Protein AF-0000000084809218 (afdb_homodimer)

Solvent-accessible surface area (backbone atoms only — not comparable to full-atom values): 10739 Å² total; per-residue (Å²): 129,81,75,73,82,66,78,48,69,67,50,50,50,51,52,52,50,46,53,54,52,43,60,71,18,55,99,33,77,37,19,17,34,39,38,36,34,33,36,41,45,82,44,84,82,71,54,72,70,50,70,44,69,46,79,43,73,37,47,24,64,70,43,37,28,52,43,48,13,48,44,54,63,33,83,86,39,23,64,50,48,53,52,10,48,53,51,30,50,51,53,51,51,51,51,55,59,65,74,92,130,78,75,72,80,66,78,49,70,67,52,49,50,51,52,52,50,46,52,52,51,43,60,72,17,56,99,32,79,38,19,17,34,38,39,36,32,33,37,41,46,81,44,84,82,72,53,73,72,50,70,45,69,48,80,42,75,37,48,26,65,68,44,36,29,51,43,49,13,48,43,52,62,33,83,85,39,24,63,50,49,54,53,11,50,52,50,28,50,51,52,52,51,52,52,54,59,65,76,94

Foldseek 3Di:
DPPPLDDDPVLVVQVVVLVVQQVVQPPPQQDKDWDKDWDWDDDVVPDDTPIDIDIHIHHHPVNSVVVVVCLCVDPVRVVVVVVVVVVVVVVVVVVVVVVD/DPPPLDDDPVLVVQVVVLVVQQVVQPPPQQDKDWDKDWDWDDDVVPDDTPIDIDIHIHHHPVNSVVVVVCLCVDPVRVVVVVVVVVVVVVVVVVVVVVVD

pLDDT: mean 88.84, std 15.71, range [30.34, 98.88]

Radius of gyration: 18.25 Å; Cα contacts (8 Å, |Δi|>4): 299; chains: 2; bounding box: 41×56×57 Å

Organism: NCBI:txid717959

Secondary structure (DSSP, 8-state):
-----PPPHHHHHHHHHHHHHHHHHTT-TTEEEEEEEEEEE--TTS---EEEEEEEEEE-HHHHHHHHHHHHHSTTTHHHHHHHHHHHHHHHHHHHHH--/-----PPPHHHHHHHHHHHHHHHHHTT-TTEEEEEEEEEEE--TTS---EEEEEEEEEE-HHHHHHHHHHHHHSTTTHHHHHHHHHHHHHHHHHHHHH--

Nearest PDB structures (foldseek):
  3g2q-assembly1_A  TM=4.627E-01  e=3.038E+00  Amycolatopsis orientalis
  3g2o-assembly1_A  TM=4.558E-01  e=5.106E+00  Amycolatopsis orientalis
  9c0j-assembly1_A  TM=3.146E-01  e=2.668E+00  Klebsiella pneumoniae
  3g2q-assembly1_A  TM=4.634E-01  e=3.038E+00  Amycolatopsis orientalis
  3g2o-assembly1_A  TM=4.565E-01  e=5.106E+00  Amycolatopsis orientalis

Sequence (200 aa):
MNENKEKREFAQQLEQIAETLTQAVKDNEGRAFILIGTDVKDNKDGESENVQGVIAVGGNGGQVIKGLANFFTEKQTAPLAAEAMELATLKKLSRLLENEMNENKEKREFAQQLEQIAETLTQAVKDNEGRAFILIGTDVKDNKDGESENVQGVIAVGGNGGQVIKGLANFFTEKQTAPLAAEAMELATLKKLSRLLENE

Structure (mmCIF, N/CA/C/O backbone):
data_AF-0000000084809218-model_v1
#
loop_
_entity.id
_entity.type
_entity.pdbx_description
1 polymer 'Uncharacterized protein'
#
loop_
_atom_site.group_PDB
_atom_site.id
_atom_site.type_symbol
_atom_site.label_atom_id
_atom_site.label_alt_id
_atom_site.label_comp_id
_atom_site.label_asym_id
_atom_site.label_entity_id
_atom_site.label_seq_id
_atom_site.pdbx_PDB_ins_code
_atom_site.Cartn_x
_atom_site.Cartn_y
_atom_site.Cartn_z
_atom_site.occupancy
_atom_site.B_iso_or_equiv
_atom_site.auth_seq_id
_atom_site.auth_comp_id
_atom_site.auth_asym_id
_atom_site.auth_atom_id
_atom_site.pdbx_PDB_model_num
ATOM 1 N N . MET A 1 1 ? 13.805 21.469 25.422 1 30.41 1 MET A N 1
ATOM 2 C CA . MET A 1 1 ? 12.953 20.328 25.766 1 30.41 1 MET A CA 1
ATOM 3 C C . MET A 1 1 ? 12.992 19.266 24.672 1 30.41 1 MET A C 1
ATOM 5 O O . MET A 1 1 ? 12.875 19.578 23.484 1 30.41 1 MET A O 1
ATOM 9 N N . ASN A 1 2 ? 13.805 18.281 24.672 1 35.06 2 ASN A N 1
ATOM 10 C CA . ASN A 1 2 ? 14.195 17.188 23.797 1 35.06 2 ASN A CA 1
ATOM 11 C C . ASN A 1 2 ? 12.977 16.5 23.172 1 35.06 2 ASN A C 1
ATOM 13 O O . ASN A 1 2 ? 12.18 15.891 23.875 1 35.06 2 ASN A O 1
ATOM 17 N N . GLU A 1 3 ? 12.094 17.125 22.5 1 40.09 3 GLU A N 1
ATOM 18 C CA . GLU A 1 3 ? 10.766 16.688 22.062 1 40.09 3 GLU A CA 1
ATOM 19 C C . GLU A 1 3 ? 10.758 15.203 21.719 1 40.09 3 GLU A C 1
ATOM 21 O O . GLU A 1 3 ? 11.492 14.766 20.828 1 40.09 3 GLU A O 1
ATOM 26 N N . ASN A 1 4 ? 10.953 14.352 22.578 1 44.41 4 ASN A N 1
ATOM 27 C CA . ASN A 1 4 ? 10.883 12.898 22.703 1 44.41 4 ASN A CA 1
ATOM 28 C C . ASN A 1 4 ? 10.008 12.289 21.609 1 44.41 4 ASN A C 1
ATOM 30 O O . ASN A 1 4 ? 8.797 12.516 21.578 1 44.41 4 ASN A O 1
ATOM 34 N N . LYS A 1 5 ? 10.531 12.312 20.375 1 55.22 5 LYS A N 1
ATOM 35 C CA . LYS A 1 5 ? 9.953 11.977 19.078 1 55.22 5 LYS A CA 1
ATOM 36 C C . LYS A 1 5 ? 9.094 10.719 19.172 1 55.22 5 LYS A C 1
ATOM 38 O O . LYS A 1 5 ? 9.539 9.625 18.828 1 55.22 5 LYS A O 1
ATOM 43 N N . GLU A 1 6 ? 8.297 10.547 20.172 1 71.5 6 GLU A N 1
ATOM 44 C CA . GLU A 1 6 ? 7.438 9.398 20.438 1 71.5 6 GLU A CA 1
ATOM 45 C C . GLU A 1 6 ? 6.539 9.094 19.234 1 71.5 6 GLU A C 1
ATOM 47 O O . GLU A 1 6 ? 5.992 10.008 18.609 1 71.5 6 GLU A O 1
ATOM 52 N N . LYS A 1 7 ? 6.738 7.867 18.797 1 82.94 7 LYS A N 1
ATOM 53 C CA . LYS A 1 7 ? 5.871 7.418 17.703 1 82.94 7 LYS A CA 1
ATOM 54 C C . LYS A 1 7 ? 4.402 7.469 18.109 1 82.94 7 LYS A C 1
ATOM 56 O O . LYS A 1 7 ? 4.047 7.051 19.219 1 82.94 7 LYS A O 1
ATOM 61 N N . ARG A 1 8 ? 3.625 8.055 17.422 1 90.94 8 ARG A N 1
ATOM 62 C CA . ARG A 1 8 ? 2.188 8.18 17.625 1 90.94 8 ARG A CA 1
ATOM 63 C C . ARG A 1 8 ? 1.491 6.832 17.484 1 90.94 8 ARG A C 1
ATOM 65 O O . ARG A 1 8 ? 2.041 5.902 16.891 1 90.94 8 ARG A O 1
ATOM 72 N N . GLU A 1 9 ? 0.412 6.742 18.078 1 91.69 9 GLU A N 1
ATOM 73 C CA . GLU A 1 9 ? -0.326 5.488 18.188 1 91.69 9 GLU A CA 1
ATOM 74 C C . GLU A 1 9 ? -0.547 4.852 16.812 1 91.69 9 GLU A C 1
ATOM 76 O O . GLU A 1 9 ? -0.311 3.652 16.641 1 91.69 9 GLU A O 1
ATOM 81 N N . PHE A 1 10 ? -1.032 5.645 15.922 1 96.38 10 PHE A N 1
ATOM 82 C CA . PHE A 1 10 ? -1.339 5.074 14.617 1 96.38 10 PHE A CA 1
ATOM 83 C C . PHE A 1 10 ? -0.068 4.605 13.914 1 96.38 10 PHE A C 1
ATOM 85 O O . PHE A 1 10 ? -0.058 3.553 13.281 1 96.38 10 PHE A O 1
ATOM 92 N N . ALA A 1 11 ? 0.911 5.293 14.031 1 95.38 11 ALA A N 1
ATOM 93 C CA . ALA A 1 11 ? 2.195 4.895 13.461 1 95.38 11 ALA A CA 1
ATOM 94 C C . ALA A 1 11 ? 2.68 3.578 14.062 1 95.38 11 ALA A C 1
ATOM 96 O O . ALA A 1 11 ? 3.209 2.723 13.352 1 95.38 11 ALA A O 1
ATOM 97 N N . GLN A 1 12 ? 2.521 3.434 15.281 1 95.94 12 GLN A N 1
ATOM 98 C CA . GLN A 1 12 ? 2.887 2.189 15.953 1 95.94 12 GLN A CA 1
ATOM 99 C C . GLN A 1 12 ? 2.033 1.026 15.453 1 95.94 12 GLN A C 1
ATOM 101 O O . GLN A 1 12 ? 2.539 -0.081 15.258 1 95.94 12 GLN A O 1
ATOM 106 N N . GLN A 1 13 ? 0.796 1.308 15.328 1 97.44 13 GLN A N 1
ATOM 107 C CA . GLN A 1 13 ? -0.114 0.297 14.805 1 97.44 13 GLN A CA 1
ATOM 108 C C . GLN A 1 13 ? 0.322 -0.165 13.414 1 97.44 13 GLN A C 1
ATOM 110 O O . GLN A 1 13 ? 0.319 -1.362 13.125 1 97.44 13 GLN 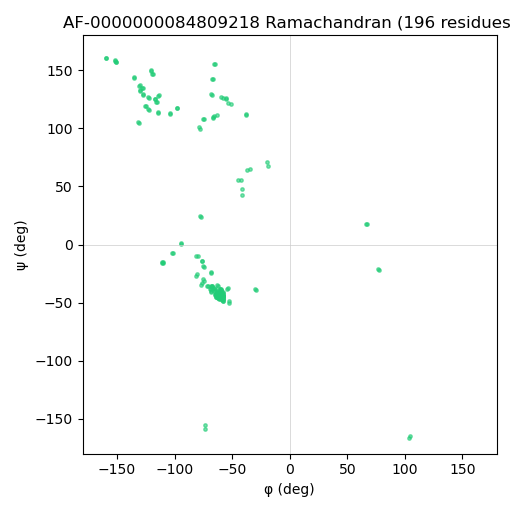A O 1
ATOM 115 N N . LEU A 1 14 ? 0.678 0.716 12.594 1 98.31 14 LEU A N 1
ATOM 116 C CA . LEU A 1 14 ? 1.146 0.395 11.25 1 98.31 14 LEU A CA 1
ATOM 117 C C . LEU A 1 14 ? 2.387 -0.49 11.305 1 98.31 14 LEU A C 1
ATOM 119 O O . LEU A 1 14 ? 2.5 -1.453 10.547 1 98.31 14 LEU A O 1
ATOM 123 N N . GLU A 1 15 ? 3.301 -0.195 12.148 1 97.88 15 GLU A N 1
ATOM 124 C CA . GLU A 1 15 ? 4.52 -0.988 12.281 1 97.88 15 GLU A CA 1
ATOM 125 C C . GLU A 1 15 ? 4.203 -2.41 12.734 1 97.88 15 GLU A C 1
ATOM 127 O O . GLU A 1 15 ? 4.805 -3.369 12.242 1 97.88 15 GLU A O 1
ATOM 132 N N . GLN A 1 16 ? 3.338 -2.488 13.617 1 97.88 16 GLN A N 1
ATOM 133 C CA . GLN A 1 16 ? 2.938 -3.807 14.102 1 97.88 16 GLN A CA 1
ATOM 134 C C . GLN A 1 16 ? 2.287 -4.625 12.984 1 97.88 16 GLN A C 1
ATOM 136 O O . GLN A 1 16 ? 2.543 -5.824 12.859 1 97.88 16 GLN A O 1
ATOM 141 N N . ILE A 1 17 ? 1.424 -3.98 12.273 1 98.5 17 ILE A N 1
ATOM 142 C CA . ILE A 1 17 ? 0.774 -4.648 11.148 1 98.5 17 ILE A CA 1
ATOM 143 C C . ILE A 1 17 ? 1.824 -5.082 10.125 1 98.5 17 ILE A C 1
ATOM 145 O O . ILE A 1 17 ? 1.771 -6.199 9.609 1 98.5 17 ILE A O 1
ATOM 149 N N . ALA A 1 18 ? 2.756 -4.23 9.859 1 98.5 18 ALA A N 1
ATOM 150 C CA . ALA A 1 18 ? 3.834 -4.57 8.93 1 98.5 18 ALA A CA 1
ATOM 151 C C . ALA A 1 18 ? 4.59 -5.809 9.398 1 98.5 18 ALA A C 1
ATOM 153 O O . ALA A 1 18 ? 4.914 -6.688 8.594 1 98.5 18 ALA A O 1
ATOM 154 N N . GLU A 1 19 ? 4.871 -5.852 10.617 1 98.25 19 GLU A N 1
ATOM 155 C CA . GLU A 1 19 ? 5.566 -7.008 11.172 1 98.25 19 GLU A CA 1
ATOM 156 C C . GLU A 1 19 ? 4.734 -8.273 11.016 1 98.25 19 GLU A C 1
ATOM 158 O O . GLU A 1 19 ? 5.258 -9.328 10.656 1 98.25 19 GLU A O 1
ATOM 163 N N . THR A 1 20 ? 3.506 -8.156 11.336 1 98.06 20 THR A N 1
ATOM 164 C CA . THR A 1 20 ? 2.592 -9.289 11.211 1 98.06 20 THR A CA 1
ATOM 165 C C . THR A 1 20 ? 2.549 -9.789 9.773 1 98.06 20 THR A C 1
ATOM 167 O O . THR A 1 20 ? 2.648 -11 9.531 1 98.06 20 THR A O 1
ATOM 170 N N . LEU A 1 21 ? 2.41 -8.891 8.875 1 98.44 21 LEU A N 1
ATOM 171 C CA . LEU A 1 21 ? 2.344 -9.258 7.469 1 98.44 21 LEU A CA 1
ATOM 172 C C . LEU A 1 21 ? 3.666 -9.859 7.004 1 98.44 21 LEU A C 1
ATOM 174 O O . LEU A 1 21 ? 3.678 -10.812 6.219 1 98.44 21 LEU A O 1
ATOM 178 N N . THR A 1 22 ? 4.758 -9.32 7.48 1 98.56 22 THR A N 1
ATOM 179 C CA . THR A 1 22 ? 6.07 -9.852 7.125 1 98.56 22 THR A CA 1
ATOM 180 C C . THR A 1 22 ? 6.184 -11.32 7.508 1 98.56 22 THR A C 1
ATOM 182 O O . THR A 1 22 ? 6.699 -12.133 6.738 1 98.56 22 THR A O 1
ATOM 185 N N . GLN A 1 23 ? 5.707 -11.609 8.594 1 97.88 23 GLN A N 1
ATOM 186 C CA . GLN A 1 23 ? 5.742 -12.992 9.055 1 97.88 23 GLN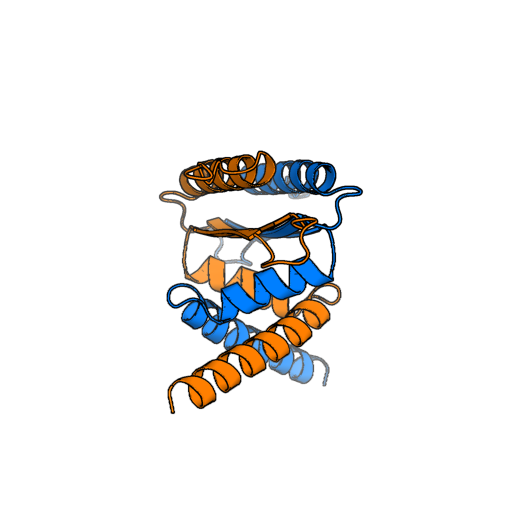 A CA 1
ATOM 187 C C . GLN A 1 23 ? 4.828 -13.875 8.203 1 97.88 23 GLN A C 1
ATOM 189 O O . GLN A 1 23 ? 5.16 -15.031 7.922 1 97.88 23 GLN A O 1
ATOM 194 N N . ALA A 1 24 ? 3.727 -13.367 7.82 1 96.94 24 ALA A N 1
ATOM 195 C CA . ALA A 1 24 ? 2.717 -14.125 7.09 1 96.94 24 ALA A CA 1
ATOM 196 C C . ALA A 1 24 ? 3.201 -14.477 5.684 1 96.94 24 ALA A C 1
ATOM 198 O O . ALA A 1 24 ? 2.736 -15.445 5.082 1 96.94 24 ALA A O 1
ATOM 199 N N . VAL A 1 25 ? 4.094 -13.711 5.176 1 97.75 25 VAL A N 1
ATOM 200 C CA . VAL A 1 25 ? 4.496 -13.945 3.793 1 97.75 25 VAL A CA 1
ATOM 201 C C . VAL A 1 25 ? 5.832 -14.68 3.762 1 97.75 25 VAL A C 1
ATOM 203 O O . VAL A 1 25 ? 6.309 -15.07 2.693 1 97.75 25 VAL A O 1
ATOM 206 N N . LYS A 1 26 ? 6.328 -14.781 4.918 1 94.81 26 LYS A N 1
ATOM 207 C CA . LYS A 1 26 ? 7.641 -15.422 5 1 94.81 26 LYS A CA 1
ATOM 208 C C . LYS A 1 26 ? 7.621 -16.812 4.363 1 94.81 26 LYS A C 1
ATOM 210 O O . LYS A 1 26 ? 6.727 -17.609 4.641 1 94.81 26 LYS A O 1
ATOM 215 N N . ASP A 1 27 ? 8.5 -17.109 3.4 1 92.25 27 ASP A N 1
ATOM 216 C CA . ASP A 1 27 ? 8.719 -18.422 2.777 1 92.25 27 ASP A CA 1
ATOM 217 C C . ASP A 1 27 ? 7.504 -18.844 1.95 1 92.25 27 ASP A C 1
ATOM 219 O O . ASP A 1 27 ? 7.207 -20.031 1.834 1 92.25 27 ASP A O 1
ATOM 223 N N . ASN A 1 28 ? 6.621 -17.938 1.598 1 93.62 28 ASN A N 1
ATOM 224 C CA . ASN A 1 28 ? 5.5 -18.219 0.705 1 93.62 28 ASN A CA 1
ATOM 225 C C . ASN A 1 28 ? 5.637 -17.453 -0.613 1 93.62 28 ASN A C 1
ATOM 227 O O . ASN A 1 2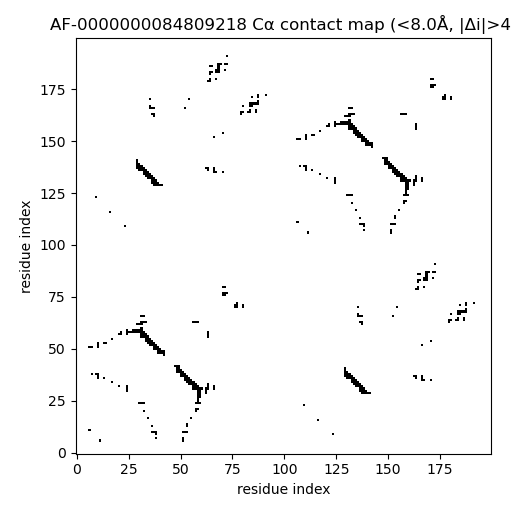8 ? 5.547 -16.234 -0.64 1 93.62 28 ASN A O 1
ATOM 231 N N . GLU A 1 29 ? 5.812 -18.203 -1.564 1 92.5 29 GLU A N 1
ATOM 232 C CA . GLU A 1 29 ? 6.121 -17.594 -2.859 1 92.5 29 GLU A CA 1
ATOM 233 C C . GLU A 1 29 ? 4.871 -17 -3.506 1 92.5 29 GLU A C 1
ATOM 235 O O . GLU A 1 29 ? 4.969 -16.234 -4.461 1 92.5 29 GLU A O 1
ATOM 240 N N . GLY A 1 30 ? 3.719 -17.344 -3.01 1 94.06 30 GLY A N 1
ATOM 241 C CA . GLY A 1 30 ? 2.482 -16.844 -3.59 1 94.06 30 GLY A CA 1
ATOM 242 C C . GLY A 1 30 ? 1.961 -15.594 -2.908 1 94.06 30 GLY A C 1
ATOM 243 O O . GLY A 1 30 ? 0.935 -15.039 -3.311 1 94.06 30 GLY A O 1
ATOM 244 N N . ARG A 1 31 ? 2.727 -15.141 -1.884 1 97.31 31 ARG A N 1
ATOM 245 C CA . ARG A 1 31 ? 2.201 -14.047 -1.078 1 97.31 31 ARG A CA 1
ATOM 246 C C . ARG A 1 31 ? 3.111 -12.82 -1.153 1 97.31 31 ARG A C 1
ATOM 248 O O . ARG A 1 31 ? 4.336 -12.961 -1.223 1 97.31 31 ARG A O 1
ATOM 255 N N . ALA A 1 32 ? 2.488 -11.664 -1.093 1 98.44 32 ALA A N 1
ATOM 256 C CA . ALA A 1 32 ? 3.195 -10.383 -0.992 1 98.44 32 ALA A CA 1
ATOM 257 C C . ALA A 1 32 ? 2.279 -9.297 -0.447 1 98.44 32 ALA A C 1
ATOM 259 O O . ALA A 1 32 ? 1.056 -9.445 -0.437 1 98.44 32 ALA A O 1
ATOM 260 N N . PHE A 1 33 ? 2.91 -8.266 0.043 1 98.75 33 PHE A N 1
ATOM 261 C CA . PHE A 1 33 ? 2.104 -7.129 0.479 1 98.75 33 PHE A CA 1
ATOM 262 C C . PHE A 1 33 ? 2.883 -5.828 0.336 1 98.75 33 PHE A C 1
ATOM 264 O O . PHE A 1 33 ? 4.113 -5.84 0.259 1 98.75 33 PHE A O 1
ATOM 271 N N . ILE A 1 34 ? 2.213 -4.723 0.23 1 98.81 34 ILE A N 1
ATOM 272 C CA . ILE A 1 34 ? 2.672 -3.35 0.386 1 98.81 34 ILE A CA 1
ATOM 273 C C . ILE A 1 34 ? 1.784 -2.619 1.391 1 98.81 34 ILE A C 1
ATOM 275 O O . ILE A 1 34 ? 0.556 -2.689 1.309 1 98.81 34 ILE A O 1
ATOM 279 N N . LEU A 1 35 ? 2.398 -2 2.336 1 98.88 35 LEU A N 1
ATOM 280 C CA . LEU A 1 35 ? 1.707 -1.154 3.303 1 98.88 35 LEU A CA 1
ATOM 281 C C . LEU A 1 35 ? 2.316 0.243 3.336 1 98.88 35 LEU A C 1
ATOM 283 O O . LEU A 1 35 ? 3.52 0.396 3.555 1 98.88 35 LEU A O 1
ATOM 287 N N . ILE A 1 36 ? 1.576 1.161 3.037 1 98.75 36 ILE A N 1
ATOM 288 C CA . ILE A 1 36 ? 1.941 2.568 3.166 1 98.75 36 ILE A CA 1
ATOM 289 C C . ILE A 1 36 ? 1.018 3.25 4.172 1 98.75 36 ILE A C 1
ATOM 291 O O . ILE A 1 36 ? -0.206 3.141 4.074 1 98.75 36 ILE A O 1
ATOM 295 N N . GLY A 1 37 ? 1.537 3.848 5.125 1 98.38 37 GLY A N 1
ATOM 296 C CA . GLY A 1 37 ? 0.778 4.598 6.113 1 98.38 37 GLY A CA 1
ATOM 297 C C . GLY A 1 37 ? 1.392 5.949 6.438 1 98.38 37 GLY A C 1
ATOM 298 O O . GLY A 1 37 ? 2.615 6.082 6.488 1 98.38 37 GLY A O 1
ATOM 299 N N . THR A 1 38 ? 0.543 6.879 6.652 1 96.12 38 THR A N 1
ATOM 300 C CA . THR A 1 38 ? 0.976 8.219 7.039 1 96.12 38 THR A CA 1
ATOM 301 C C . THR A 1 38 ? 0.205 8.703 8.266 1 96.12 38 THR A C 1
ATOM 303 O O . THR A 1 38 ? -0.995 8.445 8.391 1 96.12 38 THR A O 1
ATOM 306 N N . ASP A 1 39 ? 0.923 9.289 9.125 1 94.62 39 ASP A N 1
ATOM 307 C CA . ASP A 1 39 ? 0.386 9.93 10.32 1 94.62 39 ASP A CA 1
ATOM 308 C C . ASP A 1 39 ? 0.96 11.336 10.492 1 94.62 39 ASP A C 1
ATOM 310 O O . ASP A 1 39 ? 2.123 11.492 10.867 1 94.62 39 ASP A O 1
ATOM 314 N N . VAL A 1 40 ? 0.112 12.289 10.188 1 91.38 40 VAL A N 1
ATOM 315 C CA . VAL A 1 40 ? 0.576 13.672 10.227 1 91.38 40 VAL A CA 1
ATOM 316 C C . VAL A 1 40 ? -0.145 14.43 11.336 1 91.38 40 VAL A C 1
ATOM 318 O O . VAL A 1 40 ? -1.37 14.344 11.461 1 91.38 40 VAL A O 1
ATOM 321 N N . LYS A 1 41 ? 0.642 15.062 12.148 1 84.81 41 LYS A N 1
ATOM 322 C CA . LYS A 1 41 ? 0.069 15.938 13.164 1 84.81 41 LYS A CA 1
ATOM 323 C C . LYS A 1 41 ? 0.473 17.391 12.938 1 84.81 41 LYS A C 1
ATOM 325 O O . LYS A 1 41 ? 1.644 17.672 12.68 1 84.81 41 LYS A O 1
ATOM 330 N N . ASP A 1 42 ? -0.632 18.172 12.812 1 71.62 42 ASP A N 1
ATOM 331 C CA . ASP A 1 42 ? -0.389 19.609 12.688 1 71.62 42 ASP A CA 1
ATOM 332 C C . ASP A 1 42 ? 0.189 20.188 13.977 1 71.62 42 ASP A C 1
ATOM 334 O O . ASP A 1 42 ? -0.295 19.891 15.07 1 71.62 42 ASP A O 1
ATOM 338 N N . ASN A 1 43 ? 1.472 20.547 13.859 1 63.41 43 ASN A N 1
ATOM 339 C CA . ASN A 1 43 ? 1.946 21.312 15.016 1 63.41 43 ASN A CA 1
ATOM 340 C C . ASN A 1 43 ? 1.416 22.734 15 1 63.41 43 ASN A C 1
ATOM 342 O O . ASN A 1 43 ? 1.261 23.328 13.93 1 63.41 43 ASN A O 1
ATOM 346 N N . LYS A 1 44 ? 0.434 23.062 15.93 1 60.03 44 LYS A N 1
ATOM 347 C CA . LYS A 1 44 ? -0.178 24.391 16.109 1 60.03 44 LYS A CA 1
ATOM 348 C C . LYS A 1 44 ? 0.791 25.5 15.719 1 60.03 44 LYS A C 1
ATOM 350 O O . LYS A 1 44 ? 0.369 26.594 15.367 1 60.03 44 LYS A O 1
ATOM 355 N N . ASP A 1 45 ? 1.912 25.312 16.031 1 54.91 45 ASP A N 1
ATOM 356 C CA . ASP A 1 45 ? 2.752 26.5 15.914 1 54.91 45 ASP A CA 1
ATOM 357 C C . ASP A 1 45 ? 3.133 26.766 14.461 1 54.91 45 ASP A C 1
ATOM 359 O O . ASP A 1 45 ? 3.98 27.625 14.18 1 54.91 45 ASP A O 1
ATOM 363 N N . GLY A 1 46 ? 2.25 26.219 13.547 1 54.22 46 GLY A N 1
ATOM 364 C CA . GLY A 1 46 ? 2.482 26.641 12.172 1 54.22 46 GLY A CA 1
ATOM 365 C C . GLY A 1 46 ? 3.654 25.922 11.523 1 54.22 46 GLY A C 1
ATOM 366 O O . GLY A 1 46 ? 4.008 26.203 10.375 1 54.22 46 GLY A O 1
ATOM 367 N N . GLU A 1 47 ? 4.5 25.422 12.367 1 54.16 47 GLU A N 1
ATOM 368 C CA . GLU A 1 47 ? 5.75 24.938 11.789 1 54.16 47 GLU A CA 1
ATOM 369 C C . GLU A 1 47 ? 5.531 23.625 11.031 1 54.16 47 GLU A C 1
ATOM 371 O O . GLU A 1 47 ? 4.398 23.172 10.883 1 54.16 47 GLU A O 1
ATOM 376 N N . SER A 1 48 ? 6.621 22.797 10.898 1 59.25 48 SER A N 1
ATOM 377 C CA . SER A 1 48 ? 6.891 21.641 10.039 1 59.25 48 SER A CA 1
ATOM 378 C C . SER A 1 48 ? 5.977 20.469 10.383 1 59.25 48 SER A C 1
ATOM 380 O O . SER A 1 48 ? 5.703 20.219 11.555 1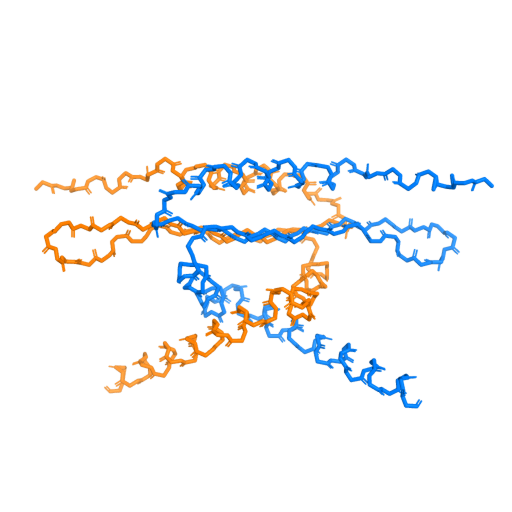 59.25 48 SER A O 1
ATOM 382 N N . GLU A 1 49 ? 5.066 20.172 9.492 1 69.25 49 GLU A N 1
ATOM 383 C CA . GLU A 1 49 ? 4.34 18.922 9.617 1 69.25 49 GLU A CA 1
ATOM 384 C C . GLU A 1 49 ? 5.258 17.797 10.102 1 69.25 49 GLU A C 1
ATOM 386 O O . GLU A 1 49 ? 6.367 17.625 9.594 1 69.25 49 GLU A O 1
ATOM 391 N N . ASN A 1 50 ? 4.941 17.375 11.352 1 82.75 50 ASN A N 1
ATOM 392 C CA . ASN A 1 50 ? 5.621 16.156 11.797 1 82.75 50 ASN A CA 1
ATOM 393 C C . ASN A 1 50 ? 4.98 14.914 11.203 1 82.75 50 ASN A C 1
ATOM 395 O O . ASN A 1 50 ? 3.861 14.555 11.57 1 82.75 50 ASN A O 1
ATOM 399 N N . VAL A 1 51 ? 5.609 14.414 10.195 1 85.81 51 VAL A N 1
ATOM 400 C CA . VAL A 1 51 ? 5.082 13.258 9.469 1 85.81 51 VAL A CA 1
ATOM 401 C C . VAL A 1 51 ? 5.766 11.984 9.961 1 85.81 51 VAL A C 1
ATOM 403 O O . VAL A 1 51 ? 6.996 11.906 9.992 1 85.81 51 VAL A O 1
ATOM 406 N N . GLN A 1 52 ? 4.961 11.172 10.484 1 91.88 52 GLN A N 1
ATOM 407 C CA . GLN A 1 52 ? 5.422 9.812 10.719 1 91.88 52 GLN A CA 1
ATOM 408 C C . GLN A 1 52 ? 4.84 8.844 9.695 1 91.88 52 GLN A C 1
ATOM 410 O O . GLN A 1 52 ? 3.621 8.773 9.516 1 91.88 52 GLN A O 1
ATOM 415 N N . GLY A 1 53 ? 5.66 8.297 8.867 1 93.06 53 GLY A N 1
ATOM 416 C CA . GLY A 1 53 ? 5.199 7.398 7.828 1 93.06 53 GLY A CA 1
ATOM 417 C C . GLY A 1 53 ? 5.809 6.012 7.922 1 93.06 53 GLY A C 1
ATOM 418 O O . GLY A 1 53 ? 6.879 5.84 8.508 1 93.06 53 GLY A O 1
ATOM 419 N N . VAL A 1 54 ? 5.086 5.059 7.488 1 96.12 54 VAL A N 1
ATOM 420 C CA . VAL A 1 54 ? 5.559 3.682 7.375 1 96.12 54 VAL A CA 1
ATOM 421 C C . VAL A 1 54 ? 5.406 3.199 5.934 1 96.12 54 VAL A C 1
ATOM 423 O O . VAL A 1 54 ? 4.359 3.398 5.312 1 96.12 54 VAL A O 1
ATOM 426 N N . ILE A 1 55 ? 6.426 2.719 5.379 1 98.25 55 ILE A N 1
ATOM 427 C CA . ILE A 1 55 ? 6.41 1.993 4.113 1 98.25 55 ILE A CA 1
ATOM 428 C C . ILE A 1 55 ? 7.012 0.604 4.305 1 98.25 55 ILE A C 1
ATOM 430 O O . ILE A 1 55 ? 8.18 0.474 4.684 1 98.25 55 ILE A O 1
ATOM 434 N N . ALA A 1 56 ? 6.199 -0.341 4.102 1 98.31 56 ALA A N 1
ATOM 435 C CA . ALA A 1 56 ? 6.648 -1.723 4.254 1 98.31 56 ALA A CA 1
ATOM 436 C C . ALA A 1 56 ? 6.258 -2.564 3.043 1 98.31 56 ALA A C 1
ATOM 438 O O . ALA A 1 56 ? 5.133 -2.469 2.551 1 98.31 56 ALA A O 1
ATOM 439 N N . VAL A 1 57 ? 7.203 -3.279 2.588 1 98.62 57 VAL A N 1
ATOM 440 C CA . VAL A 1 57 ? 7 -4.223 1.493 1 98.62 57 VAL A CA 1
ATOM 441 C C . VAL A 1 57 ? 7.535 -5.598 1.893 1 98.62 57 VAL A C 1
ATOM 443 O O . VAL A 1 57 ? 8.617 -5.707 2.467 1 98.62 57 VAL A O 1
ATOM 446 N N . GLY A 1 58 ? 6.734 -6.594 1.6 1 98 58 GLY A N 1
ATOM 447 C CA . GLY A 1 58 ? 7.195 -7.941 1.903 1 98 58 GLY A CA 1
ATOM 448 C C . GLY A 1 58 ? 6.609 -8.992 0.982 1 98 58 GLY A C 1
ATOM 449 O O . GLY A 1 58 ? 5.582 -8.766 0.342 1 98 58 GLY A O 1
ATOM 450 N N . GLY A 1 59 ? 7.367 -10.18 0.922 1 97.75 59 GLY A N 1
ATOM 451 C CA . GLY A 1 59 ? 6.895 -11.297 0.114 1 97.75 59 GLY A CA 1
ATOM 452 C C . GLY A 1 59 ? 7.648 -11.453 -1.192 1 97.75 59 GLY A C 1
ATOM 453 O O . GLY A 1 59 ? 8.758 -10.93 -1.342 1 97.75 59 GLY A O 1
ATOM 454 N N . ASN A 1 60 ? 7.078 -12.211 -2.049 1 96.12 60 ASN A N 1
ATOM 455 C CA . ASN A 1 60 ? 7.688 -12.477 -3.35 1 96.12 60 ASN A CA 1
ATOM 456 C C . ASN A 1 60 ? 7.695 -11.227 -4.23 1 96.12 60 ASN A C 1
ATOM 458 O O . ASN A 1 60 ? 6.656 -10.594 -4.418 1 96.12 60 ASN A O 1
ATOM 462 N N . GLY A 1 61 ? 8.812 -10.945 -4.738 1 95.75 61 GLY A N 1
ATOM 463 C CA . GLY A 1 61 ? 8.984 -9.742 -5.539 1 95.75 61 GLY A CA 1
ATOM 464 C C . GLY A 1 61 ? 8.062 -9.695 -6.746 1 95.75 61 GLY A C 1
ATOM 465 O O . GLY A 1 61 ? 7.488 -8.656 -7.059 1 95.75 61 GLY A O 1
ATOM 466 N N . GLY A 1 62 ? 7.973 -10.812 -7.398 1 95.5 62 GLY A N 1
ATOM 467 C CA . GLY A 1 62 ? 7.07 -10.867 -8.539 1 95.5 62 GLY A CA 1
ATOM 468 C C . GLY A 1 62 ? 5.629 -10.57 -8.18 1 95.5 62 GLY A C 1
ATOM 469 O O . GLY A 1 62 ? 4.93 -9.867 -8.914 1 95.5 62 GLY A O 1
ATOM 470 N N . GLN A 1 63 ? 5.238 -11.055 -7.074 1 96.12 63 GLN A N 1
ATOM 471 C CA . GLN A 1 63 ? 3.873 -10.82 -6.617 1 96.12 63 GLN A CA 1
ATOM 472 C C . GLN A 1 63 ? 3.682 -9.367 -6.18 1 96.12 63 GLN A C 1
ATOM 474 O O . GLN A 1 63 ? 2.607 -8.789 -6.367 1 96.12 63 GLN A O 1
ATOM 479 N N . VAL A 1 64 ? 4.688 -8.805 -5.598 1 97.62 64 VAL A N 1
ATOM 480 C CA . VAL A 1 64 ? 4.637 -7.387 -5.246 1 97.62 64 VAL A CA 1
ATOM 481 C C . VAL A 1 64 ? 4.379 -6.551 -6.496 1 97.62 64 VAL A C 1
ATOM 483 O O . VAL A 1 64 ? 3.488 -5.699 -6.508 1 97.62 64 VAL A O 1
ATOM 486 N N . ILE A 1 65 ? 5.078 -6.844 -7.477 1 98 65 ILE A N 1
ATOM 487 C CA . ILE A 1 65 ? 5 -6.094 -8.727 1 98 65 ILE A CA 1
ATOM 488 C C . ILE A 1 65 ? 3.611 -6.262 -9.344 1 98 65 ILE A C 1
ATOM 490 O O . ILE A 1 65 ? 3 -5.285 -9.789 1 98 65 ILE A O 1
ATOM 494 N N . LYS A 1 66 ? 3.133 -7.434 -9.328 1 95.75 66 LYS A N 1
ATOM 495 C CA . LYS A 1 66 ? 1.805 -7.691 -9.875 1 95.75 66 LYS A CA 1
ATOM 496 C C . LYS A 1 66 ? 0.731 -6.941 -9.094 1 95.75 66 LYS A C 1
ATOM 498 O O . LYS A 1 66 ? -0.182 -6.359 -9.68 1 95.75 66 LYS A O 1
ATOM 503 N N . GLY A 1 67 ? 0.844 -7.004 -7.805 1 97.38 67 GLY A N 1
ATOM 504 C CA . GLY A 1 67 ? -0.097 -6.266 -6.98 1 97.38 67 GLY A CA 1
ATOM 505 C C . GLY A 1 67 ? -0.083 -4.77 -7.25 1 97.38 67 GLY A C 1
ATOM 506 O O . GLY A 1 67 ? -1.139 -4.148 -7.387 1 97.38 67 GLY A O 1
ATOM 507 N N . LEU A 1 68 ? 1.058 -4.258 -7.344 1 98.38 68 LEU A N 1
ATOM 508 C CA . LEU A 1 68 ? 1.214 -2.828 -7.59 1 98.38 68 LEU A CA 1
ATOM 509 C C . LEU A 1 68 ? 0.74 -2.463 -8.992 1 98.38 68 LEU A C 1
ATOM 511 O O . LEU A 1 68 ? 0.104 -1.425 -9.188 1 98.38 68 LEU A O 1
ATOM 515 N N . ALA A 1 69 ? 1.043 -3.281 -9.93 1 97.81 69 ALA A N 1
ATOM 516 C CA . ALA A 1 69 ? 0.559 -3.045 -11.289 1 97.81 69 ALA A CA 1
ATOM 517 C C . ALA A 1 69 ? -0.966 -2.988 -11.328 1 97.81 69 ALA A C 1
ATOM 519 O O . ALA A 1 69 ? -1.546 -2.137 -12.008 1 97.81 69 ALA A O 1
ATOM 520 N N . ASN A 1 70 ? -1.577 -3.895 -10.641 1 96.5 70 ASN A N 1
ATOM 521 C CA . ASN A 1 70 ? -3.033 -3.863 -10.555 1 96.5 70 ASN A CA 1
ATOM 522 C C . ASN A 1 70 ? -3.529 -2.564 -9.922 1 96.5 70 ASN A C 1
ATOM 524 O O . ASN A 1 70 ? -4.527 -1.996 -10.367 1 96.5 70 ASN A O 1
ATOM 528 N N . PHE A 1 71 ? -2.889 -2.102 -8.867 1 97.88 71 PHE A N 1
ATOM 529 C CA . PHE A 1 71 ? -3.205 -0.827 -8.234 1 97.88 71 PHE A CA 1
ATOM 530 C C . PHE A 1 71 ? -3.182 0.306 -9.25 1 97.88 71 PHE A C 1
ATOM 532 O O . PHE A 1 71 ? -4.035 1.194 -9.219 1 97.88 71 PHE A O 1
ATOM 539 N N . PHE A 1 72 ? -2.254 0.218 -10.172 1 97.75 72 PHE A N 1
ATOM 540 C CA . PHE A 1 72 ? -2.068 1.277 -11.156 1 97.75 72 PHE A CA 1
ATOM 541 C C . PHE A 1 72 ? -3.16 1.228 -12.219 1 97.75 72 PHE A C 1
ATOM 543 O O . PHE A 1 72 ? -3.383 2.205 -12.93 1 97.75 72 PHE A O 1
ATOM 550 N N . THR A 1 73 ? -3.795 0.101 -12.297 1 94.88 73 THR A N 1
ATOM 551 C CA . THR A 1 73 ? -4.723 -0.054 -13.414 1 94.88 73 THR A CA 1
ATOM 552 C C . THR A 1 73 ? -6.164 -0.067 -12.922 1 94.88 73 THR A C 1
ATOM 554 O O . THR A 1 73 ? -7.098 0.081 -13.711 1 94.88 73 THR A O 1
ATOM 557 N N . GLU A 1 74 ? -6.348 -0.243 -11.672 1 94.25 74 GLU A N 1
ATOM 558 C CA . GLU A 1 74 ? -7.695 -0.272 -11.117 1 94.25 74 GLU A CA 1
ATOM 559 C C . GLU A 1 74 ? -8.367 1.094 -11.219 1 94.25 74 GLU A C 1
ATOM 561 O O . GLU A 1 74 ? -7.727 2.125 -11 1 94.25 74 GLU A O 1
ATOM 566 N N . LYS A 1 75 ? -9.625 1.131 -11.492 1 92.31 75 LYS A N 1
ATOM 567 C CA . LYS A 1 75 ? -10.383 2.355 -11.727 1 92.31 75 LYS A CA 1
ATOM 568 C C . LYS A 1 75 ? -10.336 3.275 -10.516 1 92.31 75 LYS A C 1
ATOM 570 O O . LYS A 1 75 ? -10.195 4.492 -10.656 1 92.31 75 LYS A O 1
ATOM 575 N N . GLN A 1 76 ? -10.383 2.781 -9.344 1 94 76 GLN A N 1
ATOM 576 C CA . GLN A 1 76 ? -10.5 3.578 -8.125 1 94 76 GLN A CA 1
ATOM 577 C C . GLN A 1 76 ? -9.141 4.125 -7.699 1 94 76 GLN A C 1
ATOM 579 O O . GLN A 1 76 ? -9.062 5.16 -7.035 1 94 76 GLN A O 1
ATOM 584 N N . THR A 1 77 ? -8.109 3.371 -8.109 1 97.19 77 THR A N 1
ATOM 585 C CA . THR A 1 77 ? -6.828 3.754 -7.531 1 97.19 77 THR A CA 1
ATOM 586 C C . THR A 1 77 ? -5.922 4.371 -8.594 1 97.19 77 THR A C 1
ATOM 588 O O . THR A 1 77 ? -4.945 5.047 -8.266 1 97.19 77 THR A O 1
ATOM 591 N N . ALA A 1 78 ? -6.188 4.23 -9.82 1 95.62 78 ALA A N 1
ATOM 592 C CA . ALA A 1 78 ? -5.367 4.758 -10.906 1 95.62 78 ALA A CA 1
ATOM 593 C C . ALA A 1 78 ? -5.223 6.273 -10.797 1 95.62 78 ALA A C 1
ATOM 595 O O . ALA A 1 78 ? -4.117 6.809 -10.914 1 95.62 78 ALA A O 1
ATOM 596 N N 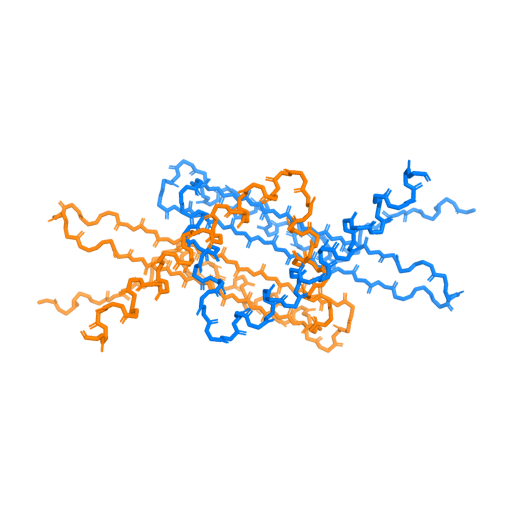. PRO A 1 79 ? -6.305 7 -10.539 1 96.44 79 PRO A N 1
ATOM 597 C CA . PRO A 1 79 ? -6.156 8.453 -10.406 1 96.44 79 PRO A CA 1
ATOM 598 C C . PRO A 1 79 ? -5.258 8.852 -9.242 1 96.44 79 PRO A C 1
ATOM 600 O O . PRO A 1 79 ? -4.547 9.859 -9.32 1 96.44 79 PRO A O 1
ATOM 603 N N . LEU A 1 80 ? -5.309 8.109 -8.164 1 97.44 80 LEU A N 1
ATOM 604 C CA . LEU A 1 80 ? -4.434 8.367 -7.023 1 97.44 80 LEU A CA 1
ATOM 605 C C . LEU A 1 80 ? -2.971 8.188 -7.406 1 97.44 80 LEU A C 1
ATOM 607 O O . LEU A 1 80 ? -2.123 9.008 -7.043 1 97.44 80 LEU A O 1
ATOM 611 N N . ALA A 1 81 ? -2.742 7.141 -8.109 1 97.81 81 ALA A N 1
ATOM 612 C CA . ALA A 1 81 ? -1.378 6.852 -8.555 1 97.81 81 ALA A CA 1
ATOM 613 C C . ALA A 1 81 ? -0.852 7.957 -9.461 1 97.81 81 ALA A C 1
ATOM 615 O O . ALA A 1 81 ? 0.302 8.375 -9.344 1 97.81 81 ALA A O 1
ATOM 616 N N . ALA A 1 82 ? -1.694 8.375 -10.328 1 96.62 82 ALA A N 1
ATOM 617 C CA . ALA A 1 82 ? -1.302 9.43 -11.266 1 96.62 82 ALA A CA 1
ATOM 618 C C . ALA A 1 82 ? -0.931 10.711 -10.523 1 96.62 82 ALA A C 1
ATOM 620 O O . ALA A 1 82 ? 0.094 11.328 -10.812 1 96.62 82 ALA A O 1
ATOM 621 N N . GLU A 1 83 ? -1.735 11.094 -9.617 1 97.94 83 GLU A N 1
ATOM 622 C CA . GLU A 1 83 ? -1.477 12.305 -8.844 1 97.94 83 GLU A CA 1
ATOM 623 C C . GLU A 1 83 ? -0.211 12.164 -8 1 97.94 83 GLU A C 1
ATOM 625 O O . GLU A 1 83 ? 0.588 13.094 -7.914 1 97.94 83 GLU A O 1
ATOM 630 N N . ALA A 1 84 ? -0.063 11.039 -7.398 1 98.06 84 ALA A N 1
ATOM 631 C CA . ALA A 1 84 ? 1.119 10.797 -6.574 1 98.06 84 ALA A CA 1
ATOM 632 C C . ALA A 1 84 ? 2.393 10.852 -7.414 1 98.06 84 ALA A C 1
ATOM 634 O O . ALA A 1 84 ? 3.432 11.328 -6.945 1 98.06 84 ALA A O 1
ATOM 635 N N . MET A 1 85 ? 2.307 10.297 -8.586 1 97.12 85 MET A N 1
ATOM 636 C CA . MET A 1 85 ? 3.469 10.32 -9.469 1 97.12 85 MET A CA 1
ATOM 637 C C . MET A 1 85 ? 3.848 11.75 -9.828 1 97.12 85 MET A C 1
ATOM 639 O O . MET A 1 85 ? 5.031 12.078 -9.914 1 97.12 85 MET A O 1
ATOM 643 N N . GLU A 1 86 ? 2.855 12.531 -10.094 1 97.31 86 GLU A N 1
ATOM 644 C CA . GLU A 1 86 ? 3.125 13.945 -10.352 1 97.31 86 GLU A CA 1
ATOM 645 C C . GLU A 1 86 ? 3.846 14.594 -9.172 1 97.31 86 GLU A C 1
ATOM 647 O O . GLU A 1 86 ? 4.844 15.289 -9.359 1 97.31 86 GLU A O 1
ATOM 652 N N . LEU A 1 87 ? 3.34 14.383 -8.039 1 96.56 87 LEU A N 1
ATOM 653 C CA . LEU A 1 87 ? 3.955 14.938 -6.844 1 96.56 87 LEU A CA 1
ATOM 654 C C . LEU A 1 87 ? 5.379 14.414 -6.672 1 96.56 87 LEU A C 1
ATOM 656 O O . LEU A 1 87 ? 6.281 15.164 -6.309 1 96.56 87 LEU A O 1
ATOM 660 N N . ALA A 1 88 ? 5.562 13.195 -6.875 1 95.62 88 ALA A N 1
ATOM 661 C CA . ALA A 1 88 ? 6.891 12.594 -6.777 1 95.62 88 ALA A CA 1
ATOM 662 C C . ALA A 1 88 ? 7.867 13.266 -7.742 1 95.62 88 ALA A C 1
ATOM 664 O O . ALA A 1 88 ? 9.023 13.508 -7.391 1 95.62 88 ALA A O 1
ATOM 665 N N . THR A 1 89 ? 7.391 13.461 -8.93 1 95.94 89 THR A N 1
ATOM 666 C CA . THR A 1 89 ? 8.219 14.117 -9.938 1 95.94 89 THR A CA 1
ATOM 667 C C . THR A 1 89 ? 8.602 15.523 -9.477 1 95.94 89 THR A C 1
ATOM 669 O O . THR A 1 89 ? 9.766 15.922 -9.602 1 95.94 89 THR A O 1
ATOM 672 N N . LEU A 1 90 ? 7.66 16.219 -8.992 1 94.75 90 LEU A N 1
ATOM 673 C CA . LEU A 1 90 ? 7.914 17.578 -8.484 1 94.75 90 LEU A CA 1
ATOM 674 C C . LEU A 1 90 ? 8.93 17.547 -7.352 1 94.75 90 LEU A C 1
ATOM 676 O O . LEU A 1 90 ? 9.82 18.391 -7.285 1 94.75 90 LEU A O 1
ATOM 680 N N . LYS A 1 91 ? 8.766 16.594 -6.457 1 91.12 91 LYS A N 1
ATOM 681 C CA . LYS A 1 91 ? 9.703 16.438 -5.348 1 91.12 91 LYS A CA 1
ATOM 682 C C . LYS A 1 91 ? 11.109 16.172 -5.852 1 91.12 91 LYS A C 1
ATOM 684 O O . LYS A 1 91 ? 12.086 16.719 -5.34 1 91.12 91 LYS A O 1
ATOM 689 N N . LYS A 1 92 ? 11.203 15.312 -6.781 1 90.56 92 LYS A N 1
ATOM 690 C CA . LYS A 1 92 ? 12.508 14.992 -7.348 1 90.56 92 LYS A CA 1
ATOM 691 C C . LYS A 1 92 ? 13.141 16.219 -8.008 1 90.56 92 LYS A C 1
ATOM 693 O O . LYS A 1 92 ? 14.336 16.469 -7.84 1 90.56 92 LYS A O 1
ATOM 698 N N . LEU A 1 93 ? 12.375 16.953 -8.758 1 91.94 93 LEU A N 1
ATOM 699 C CA . LEU A 1 93 ? 12.867 18.156 -9.43 1 91.94 93 LEU A CA 1
ATOM 700 C C . LEU A 1 93 ? 13.32 19.203 -8.422 1 91.94 93 LEU A C 1
ATOM 702 O O . LEU A 1 93 ? 14.367 19.828 -8.602 1 91.94 93 LEU A O 1
ATOM 706 N N . SER A 1 94 ? 12.508 19.359 -7.434 1 90.75 94 SER A N 1
ATOM 707 C CA . SER A 1 94 ? 12.844 20.328 -6.395 1 90.75 94 SER A CA 1
ATOM 708 C C . SER A 1 94 ? 14.164 19.969 -5.719 1 90.75 94 SER A C 1
ATOM 710 O O . SER A 1 94 ? 14.984 20.859 -5.449 1 90.75 94 SER A O 1
ATOM 712 N N . ARG A 1 95 ? 14.406 18.719 -5.508 1 86.88 95 ARG A N 1
ATOM 713 C CA . ARG A 1 95 ? 15.641 18.266 -4.883 1 86.88 95 ARG A CA 1
ATOM 714 C C . ARG A 1 95 ? 16.844 18.516 -5.797 1 86.88 95 ARG A C 1
ATOM 716 O O . ARG A 1 95 ? 17.922 18.859 -5.324 1 86.88 95 ARG A O 1
ATOM 723 N N . LEU A 1 96 ? 16.609 18.359 -7.062 1 85.19 96 LEU A N 1
ATOM 724 C CA . LEU A 1 96 ? 17.672 18.578 -8.039 1 85.19 96 LEU A CA 1
ATOM 725 C C . LEU A 1 96 ? 18.062 20.062 -8.094 1 85.19 96 LEU A C 1
ATOM 727 O O . LEU A 1 96 ? 19.234 20.391 -8.227 1 85.19 96 LEU A O 1
ATOM 731 N N . LEU A 1 97 ? 17.094 20.906 -7.949 1 88.44 97 LEU A N 1
ATOM 732 C CA . LEU A 1 97 ? 17.312 22.344 -8.023 1 88.44 97 LEU A CA 1
ATOM 733 C C . LEU A 1 97 ? 18 22.859 -6.762 1 88.44 97 LEU A C 1
ATOM 735 O O . LEU A 1 97 ? 18.75 23.828 -6.809 1 88.44 97 LEU A O 1
ATOM 739 N N . GLU A 1 98 ? 17.703 22.203 -5.668 1 81.94 98 GLU A N 1
ATOM 740 C CA . GLU A 1 98 ? 18.328 22.625 -4.414 1 81.94 98 GLU A CA 1
ATOM 741 C C . GLU A 1 98 ? 19.781 22.172 -4.344 1 81.94 98 GLU A C 1
ATOM 743 O O . GLU A 1 98 ? 20.609 22.781 -3.66 1 81.94 98 GLU A O 1
ATOM 748 N N . ASN A 1 99 ? 20.078 21.062 -4.914 1 76.69 99 ASN A N 1
ATOM 749 C CA . ASN A 1 99 ? 21.438 20.547 -4.875 1 76.69 99 ASN A CA 1
ATOM 750 C C . ASN A 1 99 ? 22.312 21.203 -5.934 1 76.69 99 ASN A C 1
ATOM 752 O O . ASN A 1 99 ? 23.516 20.922 -6.012 1 76.69 99 ASN A O 1
ATOM 756 N N . GLU A 1 100 ? 21.656 21.922 -6.781 1 57.53 100 GLU A N 1
ATOM 757 C CA . GLU A 1 100 ? 22.484 22.75 -7.645 1 57.53 100 GLU A CA 1
ATOM 758 C C . GLU A 1 100 ? 22.797 24.094 -7 1 57.53 100 GLU A C 1
ATOM 760 O O . GLU A 1 100 ? 22.016 24.578 -6.172 1 57.53 100 GLU A O 1
ATOM 765 N N . MET B 1 1 ? -18.328 -29.703 -9.492 1 30.34 1 MET B N 1
ATOM 766 C CA . MET B 1 1 ? -18.047 -29.391 -8.094 1 30.34 1 MET B CA 1
ATOM 767 C C . MET B 1 1 ? -17.797 -27.891 -7.918 1 30.34 1 MET B C 1
ATOM 769 O O . MET B 1 1 ? -17.047 -27.297 -8.695 1 30.34 1 MET B O 1
ATOM 773 N N . ASN B 1 2 ? -18.703 -27.062 -7.645 1 34.78 2 ASN B N 1
ATOM 774 C CA . ASN B 1 2 ? -18.844 -25.625 -7.5 1 34.78 2 ASN B CA 1
ATOM 775 C C . ASN B 1 2 ? -17.672 -25.016 -6.73 1 34.78 2 ASN B C 1
ATOM 777 O O . ASN B 1 2 ? -17.5 -25.297 -5.543 1 34.78 2 ASN B O 1
ATOM 781 N N . GLU B 1 3 ? -16.469 -25.156 -7.059 1 39.5 3 GLU B N 1
ATOM 782 C CA . GLU B 1 3 ? -15.242 -24.891 -6.316 1 39.5 3 GLU B CA 1
ATOM 783 C C . GLU B 1 3 ? -15.383 -23.641 -5.449 1 39.5 3 GLU B C 1
ATOM 785 O O . GLU B 1 3 ? -15.625 -22.547 -5.961 1 39.5 3 GLU B O 1
ATOM 790 N N . ASN B 1 4 ? -16.203 -23.625 -4.516 1 43.47 4 ASN B N 1
ATOM 791 C CA . ASN B 1 4 ? -16.516 -22.75 -3.387 1 43.47 4 ASN B CA 1
ATOM 792 C C . ASN B 1 4 ? -15.367 -21.812 -3.055 1 43.47 4 ASN B C 1
ATOM 794 O O . ASN B 1 4 ? -14.305 -22.25 -2.631 1 43.47 4 ASN B O 1
ATOM 798 N N . LYS B 1 5 ? -15.117 -20.875 -3.992 1 54.53 5 LYS B N 1
ATOM 799 C CA . LYS B 1 5 ? -13.984 -19.969 -4.094 1 54.53 5 LYS B CA 1
ATOM 800 C C . LYS B 1 5 ? -13.609 -19.406 -2.729 1 54.53 5 LYS B C 1
ATOM 802 O O . LYS B 1 5 ? -14.047 -18.312 -2.355 1 54.53 5 LYS B O 1
ATOM 807 N N . GLU B 1 6 ? -13.484 -20.203 -1.713 1 70.75 6 GLU B N 1
ATOM 808 C CA . GLU B 1 6 ? -13.141 -19.844 -0.339 1 70.75 6 GLU B CA 1
ATOM 809 C C . GLU B 1 6 ? -11.883 -18.984 -0.29 1 70.75 6 GLU B C 1
ATOM 811 O O . GLU B 1 6 ? -10.914 -19.25 -1.01 1 70.75 6 GLU B O 1
ATOM 816 N N . LYS B 1 7 ? -12.125 -17.828 0.274 1 82.31 7 LYS B N 1
ATOM 817 C CA . LYS B 1 7 ? -10.977 -16.938 0.464 1 82.31 7 LYS B CA 1
ATOM 818 C C . LYS B 1 7 ? -9.898 -17.609 1.312 1 82.31 7 LYS B C 1
ATOM 820 O O . LYS B 1 7 ? -10.203 -18.234 2.334 1 82.31 7 LYS B O 1
ATOM 825 N N . ARG B 1 8 ? -8.773 -17.672 0.876 1 90.75 8 ARG B N 1
ATOM 826 C CA . ARG B 1 8 ? -7.613 -18.234 1.558 1 90.75 8 ARG B CA 1
ATOM 827 C C . ARG B 1 8 ? -7.27 -17.422 2.805 1 90.75 8 ARG B C 1
ATOM 829 O O . ARG B 1 8 ? -7.68 -16.266 2.936 1 90.75 8 ARG B O 1
ATOM 836 N N . GLU B 1 9 ? -6.645 -18.062 3.684 1 91.69 9 GLU B N 1
ATOM 837 C CA . GLU B 1 9 ? -6.359 -17.5 5.004 1 91.69 9 GLU B CA 1
ATOM 838 C C . GLU B 1 9 ? -5.684 -16.141 4.895 1 91.69 9 GLU B C 1
ATOM 840 O O . GLU B 1 9 ? -6.074 -15.188 5.578 1 91.69 9 GLU B O 1
ATOM 845 N N . PHE B 1 10 ? -4.684 -16.094 4.086 1 96.5 10 PHE B N 1
ATOM 846 C CA . PHE B 1 10 ? -3.943 -14.844 3.996 1 96.5 10 PHE B CA 1
ATOM 847 C C . PHE B 1 10 ? -4.816 -13.742 3.404 1 96.5 10 PHE B C 1
ATOM 849 O O . PHE B 1 10 ? -4.77 -12.594 3.855 1 96.5 10 PHE B O 1
ATOM 856 N N . ALA B 1 11 ? -5.543 -14.039 2.502 1 95.31 11 ALA B N 1
ATOM 857 C CA . ALA B 1 11 ? -6.465 -13.07 1.913 1 95.31 11 ALA B CA 1
ATOM 858 C C . ALA B 1 11 ? -7.461 -12.562 2.951 1 95.31 11 ALA B C 1
ATOM 860 O O . ALA B 1 11 ? -7.777 -11.367 2.98 1 95.31 11 ALA B O 1
ATOM 861 N N . GLN B 1 12 ? -7.934 -13.398 3.736 1 95.94 12 GLN B N 1
ATOM 862 C CA . GLN B 1 12 ? -8.844 -13.008 4.809 1 95.94 12 GLN B CA 1
ATOM 863 C C . GLN B 1 12 ? -8.148 -12.094 5.816 1 95.94 12 GLN B C 1
ATOM 865 O O . GLN B 1 12 ? -8.742 -11.125 6.293 1 95.94 12 GLN B O 1
ATOM 870 N N . GLN B 1 13 ? -6.965 -12.461 6.121 1 97.44 13 GLN B N 1
ATOM 871 C CA . GLN B 1 13 ? -6.172 -11.633 7.027 1 97.44 13 GLN B CA 1
ATOM 872 C C . GLN B 1 13 ? -6.004 -10.219 6.477 1 97.44 13 GLN B C 1
ATOM 874 O O . GLN B 1 13 ? -6.141 -9.242 7.211 1 97.44 13 GLN B O 1
ATOM 879 N N . LEU B 1 14 ? -5.73 -10.102 5.258 1 98.31 14 LEU B N 1
ATOM 880 C CA . LEU B 1 14 ? -5.578 -8.797 4.609 1 98.31 14 LEU B CA 1
ATOM 881 C C . LEU B 1 14 ? -6.867 -7.992 4.707 1 98.31 14 LEU B C 1
ATOM 883 O O . LEU B 1 14 ? -6.832 -6.789 4.984 1 98.31 14 LEU B O 1
ATOM 887 N N . GLU B 1 15 ? -7.965 -8.594 4.477 1 97.88 15 GLU B N 1
ATOM 888 C CA . GLU B 1 15 ? -9.25 -7.906 4.555 1 97.88 15 GLU B CA 1
ATOM 889 C C . GLU B 1 15 ? -9.523 -7.402 5.969 1 97.88 15 GLU B C 1
ATOM 891 O O . GLU B 1 15 ? -10.023 -6.293 6.152 1 97.88 15 GLU B O 1
ATOM 896 N N . GLN B 1 16 ? -9.211 -8.203 6.867 1 97.88 16 GLN B N 1
ATOM 897 C CA . GLN B 1 16 ? -9.398 -7.805 8.258 1 97.88 16 GLN B CA 1
ATOM 898 C C . GLN B 1 16 ? -8.516 -6.613 8.617 1 97.88 16 GLN B C 1
ATOM 900 O O . GLN B 1 16 ? -8.945 -5.699 9.32 1 97.88 16 GLN B O 1
ATOM 905 N N . ILE B 1 17 ? -7.289 -6.691 8.195 1 98.56 17 ILE B N 1
ATOM 906 C CA . ILE B 1 17 ? -6.367 -5.586 8.43 1 98.56 17 ILE B CA 1
ATOM 907 C C . ILE B 1 17 ? -6.891 -4.32 7.758 1 98.56 17 ILE B C 1
ATOM 909 O O . ILE B 1 17 ? -6.867 -3.238 8.352 1 98.56 17 ILE B O 1
ATOM 913 N N . ALA B 1 18 ? -7.359 -4.457 6.57 1 98.44 18 ALA B N 1
ATOM 914 C CA . ALA B 1 18 ? -7.926 -3.312 5.859 1 98.44 18 ALA B CA 1
ATOM 915 C C . ALA B 1 18 ? -9.078 -2.693 6.648 1 98.44 18 ALA B C 1
ATOM 917 O O . ALA B 1 18 ? -9.188 -1.469 6.75 1 98.44 18 ALA B O 1
ATOM 918 N N . GLU B 1 19 ? -9.898 -3.506 7.141 1 98.25 19 GLU B N 1
ATOM 919 C CA . GLU B 1 19 ? -11.023 -3.02 7.941 1 98.25 19 GLU B CA 1
ATOM 920 C C . GLU B 1 19 ? -10.539 -2.291 9.188 1 98.25 19 GLU B C 1
ATOM 922 O O . GLU B 1 19 ? -11.062 -1.233 9.539 1 98.25 19 GLU B O 1
ATOM 927 N N . THR B 1 20 ? -9.617 -2.875 9.836 1 98.12 20 THR B N 1
ATOM 928 C CA . THR B 1 20 ? -9.039 -2.275 11.039 1 98.12 20 THR B CA 1
ATOM 929 C C . THR B 1 20 ? -8.453 -0.903 10.727 1 98.12 20 THR B C 1
ATOM 931 O O . THR B 1 20 ? -8.703 0.065 11.445 1 98.12 20 THR B O 1
ATOM 934 N N . LEU B 1 21 ? -7.711 -0.849 9.68 1 98.5 21 LEU B N 1
ATOM 935 C CA . LEU B 1 21 ? -7.082 0.412 9.297 1 98.5 21 LEU B CA 1
ATOM 936 C C . LEU B 1 21 ? -8.133 1.439 8.891 1 98.5 21 LEU B C 1
ATOM 938 O O . LEU B 1 21 ? -8 2.625 9.195 1 98.5 21 LEU B O 1
ATOM 942 N N . THR B 1 22 ? -9.164 0.977 8.219 1 98.56 22 THR B N 1
ATOM 943 C CA . THR B 1 22 ? -10.242 1.873 7.82 1 98.56 22 THR B CA 1
ATOM 944 C C . THR B 1 22 ? -10.859 2.557 9.039 1 98.56 22 THR B C 1
ATOM 946 O O . THR B 1 22 ? -11.141 3.758 9.008 1 98.56 22 THR B O 1
ATOM 949 N N . GLN B 1 23 ? -11.008 1.845 10.008 1 97.94 23 GLN B N 1
ATOM 950 C CA . GLN B 1 23 ? -11.578 2.404 11.234 1 97.94 23 GLN B CA 1
ATOM 951 C C . GLN B 1 23 ? -10.602 3.379 11.891 1 97.94 23 GLN B C 1
ATOM 953 O O . GLN B 1 23 ? -11.016 4.402 12.438 1 97.94 23 GLN B O 1
ATOM 958 N N . ALA B 1 24 ? -9.359 3.07 11.852 1 97.06 24 ALA B N 1
ATOM 959 C CA . ALA B 1 24 ? -8.336 3.857 12.531 1 97.06 24 ALA B CA 1
ATOM 960 C C . ALA B 1 24 ? -8.172 5.227 11.875 1 97.06 24 ALA B C 1
ATOM 962 O O . ALA B 1 24 ? -7.711 6.176 12.508 1 97.06 24 ALA B O 1
ATOM 963 N N . VAL B 1 25 ? -8.531 5.332 10.633 1 97.81 25 VAL B N 1
ATOM 964 C CA . VAL B 1 25 ? -8.289 6.594 9.938 1 97.81 25 VAL B CA 1
ATOM 965 C C . VAL B 1 25 ? -9.586 7.395 9.852 1 97.81 25 VAL B C 1
ATOM 967 O O . VAL B 1 25 ? -9.586 8.539 9.398 1 97.81 25 VAL B O 1
ATOM 970 N N . LYS B 1 26 ? -10.555 6.734 10.25 1 94.88 26 LYS B N 1
ATOM 971 C CA . LYS B 1 26 ? -11.859 7.379 10.148 1 94.88 26 LYS B CA 1
ATOM 972 C C . LYS B 1 26 ? -11.867 8.727 10.867 1 94.88 26 LYS B C 1
ATOM 974 O O . LYS B 1 26 ? -11.414 8.828 12.008 1 94.88 26 LYS B O 1
ATOM 979 N N . ASP B 1 27 ? -12.258 9.828 10.219 1 92.31 27 ASP B N 1
ATOM 980 C CA . ASP B 1 27 ? -12.453 11.164 10.773 1 92.31 27 ASP B CA 1
ATOM 981 C C . ASP B 1 27 ? -11.125 11.766 11.242 1 92.31 27 ASP B C 1
ATOM 983 O O . ASP B 1 27 ? -11.086 12.531 12.203 1 92.31 27 ASP B O 1
ATOM 987 N N . ASN B 1 28 ? -10 11.258 10.82 1 93.81 28 ASN B N 1
ATOM 988 C CA . ASN B 1 28 ? -8.688 11.828 11.102 1 93.81 28 ASN B CA 1
ATOM 989 C C . ASN B 1 28 ? -8.016 12.336 9.836 1 93.81 28 ASN B C 1
ATOM 991 O O . ASN B 1 28 ? -7.621 11.547 8.977 1 93.81 28 ASN B O 1
ATOM 995 N N . GLU B 1 29 ? -7.895 13.547 9.836 1 92.56 29 GLU B N 1
ATOM 996 C CA . GLU B 1 29 ? -7.418 14.188 8.609 1 92.56 29 GLU B CA 1
ATOM 997 C C . GLU B 1 29 ? -5.914 14 8.445 1 92.56 29 GLU B C 1
ATOM 999 O O . GLU B 1 29 ? -5.371 14.227 7.359 1 92.56 29 GLU B O 1
ATOM 1004 N N . GLY B 1 30 ? -5.246 13.586 9.461 1 94 30 GLY B N 1
ATOM 1005 C CA . GLY B 1 30 ? -3.805 13.414 9.391 1 94 30 GLY B CA 1
ATOM 1006 C C . GLY B 1 30 ? -3.387 11.992 9.055 1 94 30 GLY B C 1
ATOM 1007 O O . GLY B 1 30 ? -2.195 11.703 8.938 1 94 30 GLY B O 1
ATOM 1008 N N . ARG B 1 31 ? -4.406 11.133 8.859 1 97.25 31 ARG B N 1
ATOM 1009 C CA . ARG B 1 31 ? -4.078 9.719 8.695 1 97.25 31 ARG B CA 1
ATOM 1010 C C . ARG B 1 31 ? -4.543 9.211 7.336 1 97.25 31 ARG B C 1
ATOM 1012 O O . ARG B 1 31 ? -5.586 9.625 6.832 1 97.25 31 ARG B O 1
ATOM 1019 N N . ALA B 1 32 ? -3.771 8.281 6.801 1 98.44 32 ALA B N 1
ATOM 1020 C CA . ALA B 1 32 ? -4.129 7.562 5.582 1 98.44 32 ALA B CA 1
ATOM 1021 C C . ALA B 1 32 ? -3.352 6.254 5.469 1 98.44 32 ALA B C 1
ATOM 1023 O O . ALA B 1 32 ? -2.35 6.062 6.16 1 98.44 32 ALA B O 1
ATOM 1024 N N . PHE B 1 33 ? -3.869 5.383 4.66 1 98.75 33 PHE B N 1
ATOM 1025 C CA . PHE B 1 33 ? -3.123 4.156 4.414 1 98.75 33 PHE B CA 1
ATOM 1026 C C . PHE B 1 33 ? -3.424 3.609 3.023 1 98.75 33 PHE B C 1
ATOM 1028 O O . PHE B 1 33 ? -4.445 3.949 2.426 1 98.75 33 PHE B O 1
ATOM 1035 N N . ILE B 1 34 ? -2.545 2.818 2.471 1 98.81 34 ILE B N 1
ATOM 1036 C CA . ILE B 1 34 ? -2.693 1.935 1.32 1 98.81 34 ILE B CA 1
ATOM 1037 C C . ILE B 1 34 ? -2.236 0.526 1.689 1 98.81 34 ILE B C 1
ATOM 1039 O O . ILE B 1 34 ? -1.166 0.348 2.277 1 98.81 34 ILE B O 1
ATOM 1043 N N . LEU B 1 35 ? -3.059 -0.418 1.412 1 98.88 35 LEU B N 1
ATOM 1044 C CA . LEU B 1 35 ? -2.723 -1.827 1.584 1 98.88 35 LEU B CA 1
ATOM 1045 C C . LEU B 1 35 ? -2.936 -2.6 0.287 1 98.88 35 LEU B C 1
ATOM 1047 O O . LEU B 1 35 ? -4.031 -2.58 -0.278 1 98.88 35 LEU B O 1
ATOM 1051 N N . ILE B 1 36 ? -1.954 -3.137 -0.2 1 98.75 36 ILE B N 1
ATOM 1052 C CA . ILE B 1 36 ? -2.004 -4.043 -1.341 1 98.75 36 ILE B CA 1
ATOM 1053 C C . ILE B 1 36 ? -1.523 -5.43 -0.919 1 98.75 36 ILE B C 1
ATOM 1055 O O . ILE B 1 36 ? -0.459 -5.566 -0.312 1 98.75 36 ILE B O 1
ATOM 1059 N N . GLY B 1 37 ? -2.279 -6.387 -1.14 1 98.38 37 GLY B N 1
ATOM 1060 C CA . GLY B 1 37 ? -1.915 -7.766 -0.852 1 98.38 37 GLY B CA 1
ATOM 1061 C C . GLY B 1 37 ? -2.275 -8.727 -1.971 1 98.38 37 GLY B C 1
ATOM 1062 O O . GLY B 1 37 ? -3.311 -8.57 -2.621 1 98.38 37 GLY B O 1
ATOM 1063 N N . THR B 1 38 ? -1.429 -9.68 -2.152 1 96.12 38 THR B N 1
ATOM 1064 C CA . THR B 1 38 ? -1.664 -10.711 -3.15 1 96.12 38 THR B CA 1
ATOM 1065 C C . THR B 1 38 ? -1.466 -12.102 -2.547 1 96.12 38 THR B C 1
ATOM 1067 O O . THR B 1 38 ? -0.557 -12.305 -1.74 1 96.12 38 THR B O 1
ATOM 1070 N N . ASP B 1 39 ? -2.354 -12.945 -2.871 1 94.62 39 ASP B N 1
ATOM 1071 C CA . ASP B 1 39 ? -2.303 -14.359 -2.502 1 94.62 39 ASP B CA 1
ATOM 1072 C C . ASP B 1 39 ? -2.559 -15.25 -3.715 1 94.62 39 ASP B C 1
ATOM 1074 O O . ASP B 1 39 ? -3.693 -15.367 -4.176 1 94.62 39 ASP B O 1
ATOM 1078 N N . VAL B 1 40 ? -1.473 -15.828 -4.184 1 91.5 40 VAL B N 1
ATOM 1079 C CA . VAL B 1 40 ? -1.576 -16.625 -5.395 1 91.5 40 VAL B CA 1
ATOM 1080 C C . VAL B 1 40 ? -1.285 -18.094 -5.07 1 91.5 40 VAL B C 1
ATOM 1082 O O . VAL B 1 40 ? -0.298 -18.406 -4.398 1 91.5 40 VAL B O 1
ATOM 1085 N N . LYS B 1 41 ? -2.188 -18.906 -5.488 1 85.12 41 LYS B N 1
ATOM 1086 C CA . LYS B 1 41 ? -1.959 -20.344 -5.363 1 85.12 41 LYS B CA 1
ATOM 1087 C C . LYS B 1 41 ? -1.872 -21.016 -6.734 1 85.12 41 LYS B C 1
ATOM 1089 O O . LYS B 1 41 ? -2.691 -20.75 -7.613 1 85.12 41 LYS B O 1
ATOM 1094 N N . ASP B 1 42 ? -0.678 -21.672 -6.867 1 71.38 42 ASP B N 1
ATOM 1095 C CA . ASP B 1 42 ? -0.505 -22.438 -8.094 1 71.38 42 ASP B CA 1
ATOM 1096 C C . ASP B 1 42 ? -1.464 -23.625 -8.141 1 71.38 42 ASP B C 1
ATOM 1098 O O . ASP B 1 42 ? -1.616 -24.344 -7.156 1 71.38 42 ASP B O 1
ATOM 1102 N N . ASN B 1 43 ? -2.457 -23.484 -9.031 1 63.28 43 ASN B N 1
ATOM 1103 C CA . ASN B 1 43 ? -3.219 -24.703 -9.234 1 63.28 43 ASN B CA 1
ATOM 1104 C C . ASN B 1 43 ? -2.432 -25.719 -10.062 1 63.28 43 ASN B C 1
ATOM 1106 O O . ASN B 1 43 ? -1.694 -25.344 -10.977 1 63.28 43 ASN B O 1
ATOM 1110 N N . LYS B 1 44 ? -1.926 -26.844 -9.406 1 59.78 44 LYS B N 1
ATOM 1111 C CA . LYS B 1 44 ? -1.182 -27.938 -10.016 1 59.78 44 LYS B CA 1
ATOM 1112 C C . LYS B 1 44 ? -1.609 -28.156 -11.461 1 59.78 44 LYS B C 1
ATOM 1114 O O . LYS B 1 44 ? -0.86 -28.719 -12.258 1 59.78 44 LYS B O 1
ATOM 1119 N N . ASP B 1 45 ? -2.758 -28.016 -11.648 1 55.09 45 ASP B N 1
ATOM 1120 C CA . ASP B 1 45 ? -3.186 -28.516 -12.953 1 55.09 45 ASP B CA 1
ATOM 1121 C C . ASP B 1 45 ? -2.812 -27.531 -14.062 1 55.09 45 ASP B C 1
ATOM 1123 O O . ASP B 1 45 ? -3.242 -27.688 -15.211 1 55.09 45 ASP B O 1
ATOM 1127 N N . GLY B 1 46 ? -1.755 -26.719 -13.734 1 54.25 46 GLY B N 1
ATOM 1128 C CA . GLY B 1 46 ? -1.258 -25.922 -14.852 1 54.25 46 GLY B CA 1
ATOM 1129 C C . GLY B 1 46 ? -2.143 -24.734 -15.18 1 54.25 46 GLY B C 1
ATOM 1130 O O . GLY B 1 46 ? -1.88 -24 -16.141 1 54.25 46 GLY B O 1
ATOM 1131 N N . GLU B 1 47 ? -3.361 -24.844 -14.742 1 53.91 47 GLU B N 1
ATOM 1132 C CA . GLU B 1 47 ? -4.301 -23.844 -15.227 1 53.91 47 GLU B CA 1
ATOM 1133 C C . GLU B 1 47 ? -4.047 -22.484 -14.57 1 53.91 47 GLU B C 1
ATOM 1135 O O . GLU B 1 47 ? -3.098 -22.328 -13.797 1 53.91 47 GLU B O 1
ATOM 1140 N N . SER B 1 48 ? -5.066 -21.578 -14.562 1 59.28 48 SER B N 1
ATOM 1141 C CA . SER B 1 48 ? -5.145 -20.156 -14.273 1 59.28 48 SER B CA 1
ATOM 1142 C C . SER B 1 48 ? -4.777 -19.859 -12.82 1 59.28 48 SER B C 1
ATOM 1144 O O . SER B 1 48 ? -5.145 -20.625 -11.922 1 59.28 48 SER B O 1
ATOM 1146 N N . GLU B 1 49 ? -3.654 -19.219 -12.641 1 68.94 49 GLU B N 1
ATOM 1147 C CA . GLU B 1 49 ? -3.363 -18.672 -11.32 1 68.94 49 GLU B CA 1
ATOM 1148 C C . GLU B 1 49 ? -4.621 -18.109 -10.664 1 68.94 49 GLU B C 1
ATOM 1150 O O . GLU B 1 49 ? -5.383 -17.359 -11.297 1 68.94 49 GLU B O 1
ATOM 1155 N N . ASN B 1 50 ? -5.016 -18.828 -9.594 1 82.31 50 ASN B N 1
ATOM 1156 C CA . ASN B 1 50 ? -6.074 -18.234 -8.781 1 82.31 50 ASN B CA 1
ATOM 1157 C C . ASN B 1 50 ? -5.535 -17.141 -7.863 1 82.31 50 ASN B C 1
ATOM 1159 O O . ASN B 1 50 ? -4.82 -17.438 -6.902 1 82.31 50 ASN B O 1
ATOM 1163 N N . VAL B 1 51 ? -5.719 -15.93 -8.297 1 85.31 51 VAL B N 1
ATOM 1164 C CA . VAL B 1 51 ? -5.191 -14.781 -7.562 1 85.31 51 VAL B CA 1
ATOM 1165 C C . VAL B 1 51 ? -6.289 -14.172 -6.688 1 85.31 51 VAL B C 1
ATOM 1167 O O . VAL B 1 51 ? -7.383 -13.867 -7.176 1 85.31 51 VAL B O 1
ATOM 1170 N N . GLN B 1 52 ? -6.027 -14.227 -5.465 1 91.75 52 GLN B N 1
ATOM 1171 C CA . GLN B 1 52 ? -6.836 -13.43 -4.551 1 91.75 52 GLN B CA 1
ATOM 1172 C C . GLN B 1 52 ? -6.082 -12.188 -4.082 1 91.75 52 GLN B C 1
ATOM 1174 O O . GLN B 1 52 ? -4.969 -12.297 -3.564 1 91.75 52 GLN B O 1
ATOM 1179 N N . GLY B 1 53 ? -6.531 -11.039 -4.477 1 93 53 GLY B N 1
ATOM 1180 C CA . GLY B 1 53 ? -5.859 -9.805 -4.113 1 93 53 GLY B CA 1
ATOM 1181 C C . GLY B 1 53 ? -6.742 -8.852 -3.328 1 93 53 GLY B C 1
ATOM 1182 O O . GLY B 1 53 ? -7.969 -8.938 -3.398 1 93 53 GLY B O 1
ATOM 1183 N N . VAL B 1 54 ? -6.129 -8.094 -2.488 1 96.06 54 VAL B N 1
ATOM 1184 C CA . VAL B 1 54 ? -6.793 -7.027 -1.75 1 96.06 54 VAL B CA 1
ATOM 1185 C C . VAL B 1 54 ? -6.109 -5.691 -2.039 1 96.06 54 VAL B C 1
ATOM 1187 O O . VAL B 1 54 ? -4.879 -5.598 -2.01 1 96.06 54 VAL B O 1
ATOM 1190 N N . ILE B 1 55 ? -6.836 -4.742 -2.449 1 98.19 55 ILE B N 1
ATOM 1191 C CA . ILE B 1 55 ? -6.402 -3.354 -2.533 1 98.19 55 ILE B CA 1
ATOM 1192 C C . ILE B 1 55 ? -7.328 -2.473 -1.698 1 98.19 55 ILE B C 1
ATOM 1194 O O . ILE B 1 55 ? -8.531 -2.402 -1.958 1 98.19 55 ILE B O 1
ATOM 1198 N N . ALA B 1 56 ? -6.754 -1.901 -0.707 1 98.31 56 ALA B N 1
ATOM 1199 C CA . ALA B 1 56 ? -7.527 -1.031 0.175 1 98.31 56 ALA B CA 1
ATOM 1200 C C . ALA B 1 56 ? -6.824 0.308 0.379 1 98.31 56 ALA B C 1
ATOM 1202 O O . ALA B 1 56 ? -5.609 0.353 0.589 1 98.31 56 ALA B O 1
ATOM 1203 N N . VAL B 1 57 ? -7.582 1.316 0.234 1 98.62 57 VAL B N 1
ATOM 1204 C CA . VAL B 1 57 ? -7.121 2.676 0.487 1 98.62 57 VAL B CA 1
ATOM 1205 C C . VAL B 1 57 ? -8.078 3.379 1.447 1 98.62 57 VAL B C 1
ATOM 1207 O O . VAL B 1 57 ? -9.297 3.268 1.309 1 98.62 57 VAL B O 1
ATOM 1210 N N . GLY B 1 58 ? -7.48 4.043 2.408 1 98 58 GLY B N 1
ATOM 1211 C CA . GLY B 1 58 ? -8.328 4.781 3.334 1 98 58 GLY B CA 1
ATOM 1212 C C . GLY B 1 58 ? -7.645 6 3.928 1 98 58 GLY B C 1
ATOM 1213 O O . GLY B 1 58 ? -6.414 6.09 3.922 1 98 58 GLY B O 1
ATOM 1214 N N . GLY B 1 59 ? -8.523 6.965 4.414 1 97.81 59 GLY B N 1
ATOM 1215 C CA . GLY B 1 59 ? -8 8.164 5.059 1 97.81 59 GLY B CA 1
ATOM 1216 C C . GLY B 1 59 ? -8.07 9.391 4.176 1 97.81 59 GLY B C 1
ATOM 1217 O O . GLY B 1 59 ? -8.82 9.422 3.203 1 97.81 59 GLY B O 1
ATOM 1218 N N . ASN B 1 60 ? -7.375 10.391 4.59 1 96.12 60 ASN B N 1
ATOM 1219 C CA . ASN B 1 60 ? -7.348 11.656 3.861 1 96.12 60 ASN B CA 1
ATOM 1220 C C . ASN B 1 60 ? -6.656 11.508 2.51 1 96.12 60 ASN B C 1
ATOM 1222 O O . ASN B 1 60 ? -5.531 11 2.434 1 96.12 60 ASN B O 1
ATOM 1226 N N . GLY B 1 61 ? -7.324 11.953 1.528 1 95.69 61 GLY B N 1
ATOM 1227 C CA . GLY B 1 61 ? -6.82 11.812 0.172 1 95.69 61 GLY B CA 1
ATOM 1228 C C . GLY B 1 61 ? -5.461 12.461 -0.029 1 95.69 61 GLY B C 1
ATOM 1229 O O . GLY B 1 61 ? -4.586 11.891 -0.678 1 95.69 61 GLY B O 1
ATOM 1230 N N . GLY B 1 62 ? -5.328 13.625 0.52 1 95.44 62 GLY B N 1
ATOM 1231 C CA . GLY B 1 62 ? -4.043 14.289 0.42 1 95.44 62 GLY B CA 1
ATOM 1232 C C . GLY B 1 62 ? -2.908 13.5 1.045 1 95.44 62 GLY B C 1
ATOM 1233 O O . GLY B 1 62 ? -1.809 13.445 0.491 1 95.44 62 GLY B O 1
ATOM 1234 N N . GLN B 1 63 ? -3.176 12.922 2.131 1 96 63 GLN B N 1
ATOM 1235 C CA . GLN B 1 63 ? -2.164 12.125 2.816 1 96 63 GLN B CA 1
ATOM 1236 C C . GLN B 1 63 ? -1.872 10.836 2.059 1 96 63 GLN B C 1
ATOM 1238 O O . GLN B 1 63 ? -0.733 10.367 2.041 1 96 63 GLN B O 1
ATOM 1243 N N . VAL B 1 64 ? -2.879 10.266 1.456 1 97.62 64 VAL B N 1
ATOM 1244 C CA . VAL B 1 64 ? -2.676 9.094 0.613 1 97.62 64 VAL B CA 1
ATOM 1245 C C . VAL B 1 64 ? -1.682 9.422 -0.499 1 97.62 64 VAL B C 1
ATOM 1247 O O . VAL B 1 64 ? -0.719 8.688 -0.719 1 97.62 64 VAL B O 1
ATOM 1250 N N . ILE B 1 65 ? -1.899 10.492 -1.093 1 98 65 ILE B N 1
ATOM 1251 C CA . ILE B 1 65 ? -1.081 10.914 -2.225 1 98 65 ILE B CA 1
ATOM 1252 C C . ILE B 1 65 ? 0.354 11.156 -1.761 1 98 65 ILE B C 1
ATOM 1254 O O . ILE B 1 65 ? 1.306 10.727 -2.416 1 98 65 ILE B O 1
ATOM 1258 N N . LYS B 1 66 ? 0.485 11.773 -0.657 1 95.75 66 LYS B N 1
ATOM 1259 C CA . LYS B 1 66 ? 1.817 12.039 -0.12 1 95.75 66 LYS B CA 1
ATOM 1260 C C . LYS B 1 66 ? 2.541 10.734 0.215 1 95.75 66 LYS B C 1
ATOM 1262 O O . LYS B 1 66 ? 3.727 10.586 -0.082 1 95.75 66 LYS B O 1
ATOM 1267 N N . GLY B 1 67 ? 1.839 9.867 0.847 1 97.38 67 GLY B N 1
ATOM 1268 C CA . GLY B 1 67 ? 2.43 8.57 1.146 1 97.38 67 GLY B CA 1
ATOM 1269 C C . GLY B 1 67 ? 2.883 7.82 -0.093 1 97.38 67 GLY B C 1
ATOM 1270 O O . GLY B 1 67 ? 3.99 7.281 -0.127 1 97.38 67 GLY B O 1
ATOM 1271 N N . LEU B 1 68 ? 2.064 7.816 -1.06 1 98.38 68 LEU B N 1
ATOM 1272 C CA . LEU B 1 68 ? 2.369 7.121 -2.305 1 98.38 68 LEU B CA 1
ATOM 1273 C C . LEU B 1 68 ? 3.512 7.809 -3.047 1 98.38 68 LEU B C 1
ATOM 1275 O O . LEU B 1 68 ? 4.383 7.145 -3.607 1 98.38 68 LEU B O 1
ATOM 1279 N N . ALA B 1 69 ? 3.508 9.102 -3.055 1 97.81 69 ALA B N 1
ATOM 1280 C CA . ALA B 1 69 ? 4.605 9.836 -3.676 1 97.81 69 ALA B CA 1
ATOM 1281 C C . ALA B 1 69 ? 5.941 9.477 -3.025 1 97.81 69 ALA B C 1
ATOM 1283 O O . ALA B 1 69 ? 6.949 9.305 -3.715 1 97.81 69 ALA B O 1
ATOM 1284 N N . ASN B 1 70 ? 5.93 9.406 -1.712 1 96.44 70 ASN B N 1
ATOM 1285 C CA . ASN B 1 70 ? 7.141 9 -1.016 1 96.44 70 ASN B CA 1
ATOM 1286 C C . ASN B 1 70 ? 7.578 7.594 -1.43 1 96.44 70 ASN B C 1
ATOM 1288 O O . ASN B 1 70 ? 8.766 7.336 -1.611 1 96.44 70 ASN B O 1
ATOM 1292 N N . PHE B 1 71 ? 6.645 6.684 -1.547 1 98.06 71 PHE B N 1
ATOM 1293 C CA . PHE B 1 71 ? 6.914 5.332 -2.025 1 98.06 71 PHE B CA 1
ATOM 1294 C C . PHE B 1 71 ? 7.617 5.363 -3.377 1 98.06 71 PHE B C 1
ATOM 1296 O O . PHE B 1 71 ? 8.539 4.582 -3.625 1 98.06 71 PHE B O 1
ATOM 1303 N N . PHE B 1 72 ? 7.23 6.262 -4.203 1 97.69 72 PHE B N 1
ATOM 1304 C CA . PHE B 1 72 ? 7.766 6.352 -5.559 1 97.69 72 PHE B CA 1
ATOM 1305 C C . PHE B 1 72 ? 9.18 6.914 -5.543 1 97.69 72 PHE B C 1
ATOM 1307 O O . PHE B 1 72 ? 9.922 6.77 -6.52 1 97.69 72 PHE B O 1
ATOM 1314 N N . THR B 1 73 ? 9.523 7.562 -4.465 1 94.88 73 THR B N 1
ATOM 1315 C CA . THR B 1 73 ? 10.797 8.266 -4.477 1 94.88 73 THR B CA 1
ATOM 1316 C C . THR B 1 73 ? 11.805 7.59 -3.545 1 94.88 73 THR B C 1
ATOM 1318 O O . THR B 1 73 ? 13 7.867 -3.611 1 94.88 73 THR B O 1
ATOM 1321 N N . GLU B 1 74 ? 11.336 6.746 -2.707 1 94.25 74 GLU B N 1
ATOM 1322 C CA . GLU B 1 74 ? 12.227 6.047 -1.785 1 94.25 74 GLU B CA 1
ATOM 1323 C C . GLU B 1 74 ? 13.164 5.105 -2.531 1 94.25 74 GLU B C 1
ATOM 1325 O O . GLU B 1 74 ? 12.75 4.43 -3.475 1 94.25 74 GLU B O 1
ATOM 1330 N N . LYS B 1 75 ? 14.352 5.008 -2.102 1 92.44 75 LYS B N 1
ATOM 1331 C CA . LYS B 1 75 ? 15.398 4.238 -2.77 1 92.44 75 LYS B CA 1
ATOM 1332 C C . LYS B 1 75 ? 15.008 2.766 -2.871 1 92.44 75 LYS B C 1
ATOM 1334 O O . LYS B 1 75 ? 15.234 2.129 -3.904 1 92.44 75 LYS B O 1
ATOM 1339 N N . GLN B 1 76 ? 14.406 2.203 -1.906 1 94.12 76 GLN B N 1
ATOM 1340 C CA . GLN B 1 76 ? 14.125 0.773 -1.842 1 94.12 76 GLN B CA 1
ATOM 1341 C C . GLN B 1 76 ? 12.891 0.417 -2.66 1 94.12 76 GLN B C 1
ATOM 1343 O O . GLN B 1 76 ? 12.742 -0.719 -3.117 1 94.12 76 GLN B O 1
ATOM 1348 N N . THR B 1 77 ? 12.031 1.429 -2.803 1 97.25 77 THR B N 1
ATOM 1349 C CA . THR B 1 77 ? 10.75 1.052 -3.393 1 97.25 77 THR B CA 1
ATOM 1350 C C . THR B 1 77 ? 10.602 1.649 -4.789 1 97.25 77 THR B C 1
ATOM 1352 O O . THR B 1 77 ? 9.766 1.198 -5.578 1 97.25 77 THR B O 1
ATOM 1355 N N . ALA B 1 78 ? 11.359 2.588 -5.164 1 95.69 78 ALA B N 1
ATOM 1356 C CA . ALA B 1 78 ? 11.273 3.24 -6.469 1 95.69 78 ALA B CA 1
ATOM 1357 C C . ALA B 1 78 ? 11.445 2.229 -7.598 1 95.69 78 ALA B C 1
ATOM 1359 O O . ALA B 1 78 ? 10.68 2.232 -8.562 1 95.69 78 ALA B O 1
ATOM 1360 N N . PRO B 1 79 ? 12.414 1.314 -7.508 1 96.5 79 PRO B N 1
ATOM 1361 C CA . PRO B 1 79 ? 12.555 0.33 -8.586 1 96.5 79 PRO B CA 1
ATOM 1362 C C . PRO B 1 79 ? 11.336 -0.58 -8.719 1 96.5 79 PRO B C 1
ATOM 1364 O O . PRO B 1 79 ? 11 -1.004 -9.828 1 96.5 79 PRO B O 1
ATOM 1367 N N . LEU B 1 80 ? 10.727 -0.907 -7.617 1 97.5 80 LEU B N 1
ATOM 1368 C CA . LEU B 1 80 ? 9.508 -1.712 -7.648 1 97.5 80 LEU B CA 1
ATOM 1369 C C . LEU B 1 80 ? 8.391 -0.979 -8.383 1 97.5 80 LEU B C 1
ATOM 1371 O O . LEU B 1 80 ? 7.684 -1.572 -9.203 1 97.5 80 LEU B O 1
ATOM 1375 N N . ALA B 1 81 ? 8.266 0.253 -8.062 1 97.88 81 ALA B N 1
ATOM 1376 C CA . ALA B 1 81 ? 7.238 1.071 -8.703 1 97.88 81 ALA B CA 1
ATOM 1377 C C . ALA B 1 81 ? 7.461 1.159 -10.211 1 97.88 81 ALA B C 1
ATOM 1379 O O . ALA B 1 81 ? 6.512 1.059 -10.992 1 97.88 81 ALA B O 1
ATOM 1380 N N . ALA B 1 82 ? 8.688 1.347 -10.57 1 96.62 82 ALA B N 1
ATOM 1381 C CA . ALA B 1 82 ? 9.023 1.456 -11.984 1 96.62 82 ALA B CA 1
ATOM 1382 C C . ALA B 1 82 ? 8.656 0.178 -12.734 1 96.62 82 ALA B C 1
ATOM 1384 O O . ALA B 1 82 ? 8.055 0.234 -13.812 1 96.62 82 ALA B O 1
ATOM 1385 N N . GLU B 1 83 ? 9 -0.918 -12.203 1 98 83 GLU B N 1
ATOM 1386 C CA . GLU B 1 83 ? 8.703 -2.199 -12.836 1 98 83 GLU B CA 1
ATOM 1387 C C . GLU B 1 83 ? 7.199 -2.441 -12.898 1 98 83 GLU B C 1
ATOM 1389 O O . GLU B 1 83 ? 6.684 -2.926 -13.914 1 98 83 GLU B O 1
ATOM 1394 N N . ALA B 1 84 ? 6.543 -2.135 -11.836 1 98.12 84 ALA B N 1
ATOM 1395 C CA . ALA B 1 84 ? 5.094 -2.318 -11.805 1 98.12 84 ALA B CA 1
ATOM 1396 C C . ALA B 1 84 ? 4.402 -1.444 -12.844 1 98.12 84 ALA B C 1
ATOM 1398 O O . ALA B 1 84 ? 3.406 -1.853 -13.445 1 98.12 84 ALA B O 1
ATOM 1399 N N . MET B 1 85 ? 4.879 -0.238 -12.961 1 97.19 85 MET B N 1
ATOM 1400 C CA . MET B 1 85 ? 4.301 0.666 -13.953 1 97.19 85 MET B CA 1
ATOM 1401 C C . MET B 1 85 ? 4.473 0.109 -15.359 1 97.19 85 MET B C 1
ATOM 1403 O O . MET B 1 85 ? 3.57 0.229 -16.188 1 97.19 85 MET B O 1
ATOM 1407 N N . GLU B 1 86 ? 5.621 -0.429 -15.617 1 97.19 86 GLU B N 1
ATOM 1408 C CA . GLU B 1 86 ? 5.836 -1.076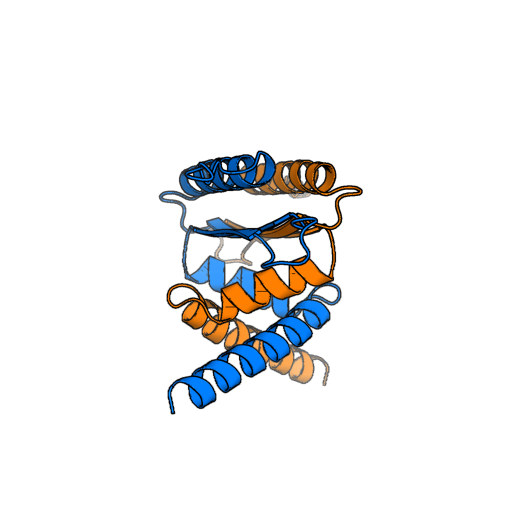 -16.906 1 97.19 86 GLU B CA 1
ATOM 1409 C C . GLU B 1 86 ? 4.824 -2.195 -17.141 1 97.19 86 GLU B C 1
ATOM 1411 O O . GLU B 1 86 ? 4.219 -2.279 -18.219 1 97.19 86 GLU B O 1
ATOM 1416 N N . LEU B 1 87 ? 4.691 -3.006 -16.188 1 96.56 87 LEU B N 1
ATOM 1417 C CA . LEU B 1 87 ? 3.736 -4.105 -16.281 1 96.56 87 LEU B CA 1
ATOM 1418 C C . LEU B 1 87 ? 2.316 -3.576 -16.484 1 96.56 87 LEU B C 1
ATOM 1420 O O . LEU B 1 87 ? 1.548 -4.125 -17.266 1 96.56 87 LEU B O 1
ATOM 1424 N N . ALA B 1 88 ? 1.977 -2.609 -15.773 1 95.75 88 ALA B N 1
ATOM 1425 C CA . ALA B 1 88 ? 0.656 -1.998 -15.898 1 95.75 88 ALA B CA 1
ATOM 1426 C C . ALA B 1 88 ? 0.42 -1.495 -17.312 1 95.75 88 ALA B C 1
ATOM 1428 O O . ALA B 1 88 ? -0.675 -1.65 -17.859 1 95.75 88 ALA B O 1
ATOM 1429 N N . THR B 1 89 ? 1.415 -0.847 -17.828 1 96.12 89 THR B N 1
ATOM 1430 C CA . THR B 1 89 ? 1.328 -0.341 -19.203 1 96.12 89 THR B CA 1
ATOM 1431 C C . THR B 1 89 ? 1.114 -1.484 -20.188 1 96.12 89 THR B C 1
ATOM 1433 O O . THR B 1 89 ? 0.274 -1.388 -21.078 1 96.12 89 THR B O 1
ATOM 1436 N N . LEU B 1 90 ? 1.853 -2.508 -20.031 1 94.88 90 LEU B N 1
ATOM 1437 C CA . LEU B 1 90 ? 1.717 -3.68 -20.891 1 94.88 90 LEU B CA 1
ATOM 1438 C C . LEU B 1 90 ? 0.317 -4.273 -20.781 1 94.88 90 LEU B C 1
ATOM 1440 O O . LEU B 1 90 ? -0.277 -4.66 -21.781 1 94.88 90 LEU B O 1
ATOM 1444 N N . LYS B 1 91 ? -0.167 -4.352 -19.562 1 91 91 LYS B N 1
ATOM 1445 C CA . LYS B 1 91 ? -1.515 -4.871 -19.344 1 91 91 LYS B CA 1
ATOM 1446 C C . LYS B 1 91 ? -2.557 -4.004 -20.047 1 91 91 LYS B C 1
ATOM 1448 O O . LYS B 1 91 ? -3.492 -4.52 -20.656 1 91 91 LYS B O 1
ATOM 1453 N N . LYS B 1 92 ? -2.406 -2.764 -19.922 1 90.62 92 LYS B N 1
ATOM 1454 C CA . LYS B 1 92 ? -3.336 -1.844 -20.562 1 90.62 92 LYS B CA 1
ATOM 1455 C C . LYS B 1 92 ? -3.293 -1.992 -22.078 1 90.62 92 LYS B C 1
ATOM 1457 O O . LYS B 1 92 ? -4.336 -2.008 -22.734 1 90.62 92 LYS B O 1
ATOM 1462 N N . LEU B 1 93 ? -2.109 -2.084 -22.641 1 92.12 93 L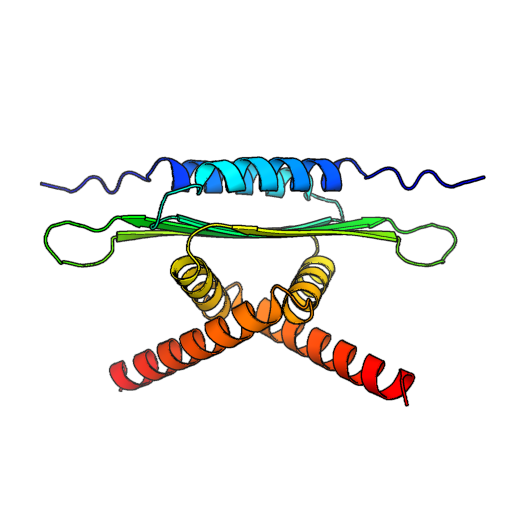EU B N 1
ATOM 1463 C CA . LEU B 1 93 ? -1.938 -2.236 -24.078 1 92.12 93 LEU B CA 1
ATOM 1464 C C . LEU B 1 93 ? -2.545 -3.547 -24.562 1 92.12 93 LEU B C 1
ATOM 1466 O O . LEU B 1 93 ? -3.217 -3.58 -25.609 1 92.12 93 LEU B O 1
ATOM 1470 N N . SER B 1 94 ? -2.279 -4.566 -23.828 1 91 94 SER B N 1
ATOM 1471 C CA . SER B 1 94 ? -2.818 -5.875 -24.188 1 91 94 SER B CA 1
ATOM 1472 C C . SER B 1 94 ? -4.344 -5.859 -24.203 1 91 94 SER B C 1
ATOM 1474 O O . SER B 1 94 ? -4.961 -6.438 -25.109 1 91 94 SER B O 1
ATOM 1476 N N . ARG B 1 95 ? -4.93 -5.168 -23.281 1 86.62 95 ARG B N 1
ATOM 1477 C CA . ARG B 1 95 ? -6.383 -5.066 -23.219 1 86.62 95 ARG B CA 1
ATOM 1478 C C . ARG B 1 95 ? -6.934 -4.285 -24.406 1 86.62 95 ARG B C 1
ATOM 1480 O O . ARG B 1 95 ? -7.992 -4.617 -24.938 1 86.62 95 ARG B O 1
ATOM 1487 N N . LEU B 1 96 ? -6.207 -3.297 -24.828 1 85 96 LEU B N 1
ATOM 1488 C CA . LEU B 1 96 ? -6.621 -2.484 -25.969 1 85 96 LEU B CA 1
ATOM 1489 C C . LEU B 1 96 ? -6.57 -3.293 -27.25 1 85 96 LEU B C 1
ATOM 1491 O O . LEU B 1 96 ? -7.441 -3.148 -28.109 1 85 96 LEU B O 1
ATOM 1495 N N . LEU B 1 97 ? -5.602 -4.172 -27.359 1 88.25 97 LEU B N 1
ATOM 1496 C CA . LEU B 1 97 ? -5.414 -4.984 -28.562 1 88.25 97 LEU B CA 1
ATOM 1497 C C . LEU B 1 97 ? -6.453 -6.098 -28.625 1 88.25 97 LEU B C 1
ATOM 1499 O O . LEU B 1 97 ? -6.852 -6.516 -29.719 1 88.25 97 LEU B O 1
ATOM 1503 N N . GLU B 1 98 ? -6.887 -6.53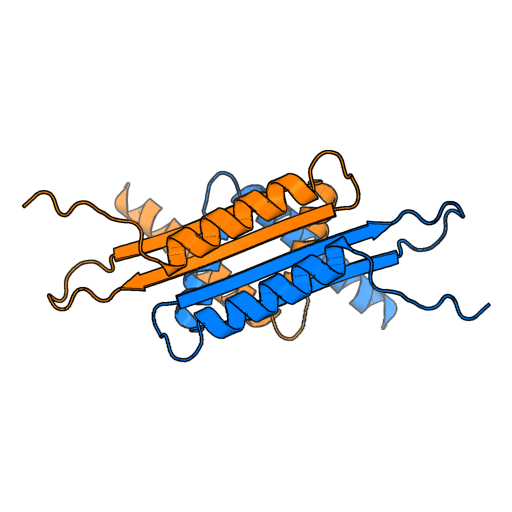9 -27.453 1 81.44 98 GLU B N 1
ATOM 1504 C CA . GLU B 1 98 ? -7.902 -7.59 -27.422 1 81.44 98 GLU B CA 1
ATOM 1505 C C . GLU B 1 98 ? -9.289 -7.027 -27.734 1 81.44 98 GLU B C 1
ATOM 1507 O O . GLU B 1 98 ? -10.156 -7.746 -28.234 1 81.44 98 GLU B O 1
ATOM 1512 N N . ASN B 1 99 ? -9.547 -5.867 -27.328 1 76.31 99 ASN B N 1
ATOM 1513 C CA . ASN B 1 99 ? -10.852 -5.262 -27.562 1 76.31 99 ASN B CA 1
ATOM 1514 C C . ASN B 1 99 ? -10.969 -4.707 -28.984 1 76.31 99 ASN B C 1
ATOM 1516 O O . ASN B 1 99 ? -12.023 -4.215 -29.375 1 76.31 99 ASN B O 1
ATOM 1520 N N . GLU B 1 100 ? -9.82 -4.695 -29.641 1 57.03 100 GLU B N 1
ATOM 1521 C CA . GLU B 1 100 ? -9.961 -4.402 -31.062 1 57.03 100 GLU B CA 1
ATOM 1522 C C . GLU B 1 100 ? -10.18 -5.676 -31.875 1 57.03 100 GLU B C 1
ATOM 1524 O O . GLU B 1 100 ? -9.82 -6.77 -31.422 1 57.03 100 GLU B O 1
#